Protein AF-A0A1T2X1N7-F1 (afdb_monomer_lite)

Organism: NCBI:txid1324314

Structure (mmCIF, N/CA/C/O backbone):
data_AF-A0A1T2X1N7-F1
#
_entry.id   AF-A0A1T2X1N7-F1
#
loop_
_atom_site.group_PDB
_atom_site.id
_atom_site.type_symbol
_atom_site.label_atom_id
_atom_site.label_alt_id
_atom_site.label_comp_id
_atom_site.label_asym_id
_atom_site.label_entity_id
_atom_site.label_seq_id
_atom_site.pdbx_PDB_ins_code
_atom_site.Cartn_x
_atom_site.Cartn_y
_atom_site.Cartn_z
_atom_site.occupancy
_atom_site.B_iso_or_equiv
_atom_site.auth_seq_id
_atom_site.auth_comp_id
_atom_site.auth_asym_id
_atom_site.auth_atom_id
_atom_site.pdbx_PDB_model_num
ATOM 1 N N . MET A 1 1 ? 27.773 55.727 79.035 1.00 49.59 1 MET A N 1
ATOM 2 C CA . MET A 1 1 ? 26.727 55.731 77.984 1.00 49.59 1 MET A CA 1
ATOM 3 C C . MET A 1 1 ? 27.371 55.560 76.614 1.00 49.59 1 MET A C 1
ATOM 5 O O . MET A 1 1 ? 28.103 56.454 76.219 1.00 49.59 1 MET A O 1
ATOM 9 N N . LYS A 1 2 ? 27.117 54.441 75.919 1.00 43.03 2 LYS A N 1
ATOM 10 C CA . LYS A 1 2 ? 26.887 54.317 74.458 1.00 43.03 2 LYS A CA 1
ATOM 11 C C . LYS A 1 2 ? 26.745 52.824 74.116 1.00 43.03 2 LYS A C 1
ATOM 13 O O . LYS A 1 2 ? 27.509 51.997 74.597 1.00 43.03 2 LYS A O 1
ATOM 18 N N . ARG A 1 3 ? 25.659 52.504 73.412 1.00 44.34 3 ARG A N 1
ATOM 19 C CA . ARG A 1 3 ? 25.085 51.165 73.210 1.00 44.34 3 ARG A CA 1
ATOM 20 C C . ARG A 1 3 ? 25.843 50.378 72.134 1.00 44.34 3 ARG A C 1
ATOM 22 O O . ARG A 1 3 ? 26.238 50.948 71.124 1.00 44.34 3 ARG A O 1
ATOM 29 N N . SER A 1 4 ? 25.980 49.072 72.356 1.00 49.94 4 SER A N 1
ATOM 30 C CA . SER A 1 4 ? 26.416 48.084 71.365 1.00 49.94 4 SER A CA 1
ATOM 31 C C . SER A 1 4 ? 25.270 47.784 70.393 1.00 49.94 4 SER A C 1
ATOM 33 O O . SER A 1 4 ? 24.162 47.476 70.831 1.00 49.94 4 SER A O 1
ATOM 35 N N . LEU A 1 5 ? 25.533 47.882 69.089 1.00 56.16 5 LEU A N 1
ATOM 36 C CA . LEU A 1 5 ? 24.666 47.388 68.019 1.00 56.16 5 LEU A CA 1
ATOM 37 C C . LEU A 1 5 ? 25.422 46.263 67.312 1.00 56.16 5 LEU A C 1
ATOM 39 O O . LEU A 1 5 ? 26.402 46.500 66.603 1.00 56.16 5 LEU A O 1
ATOM 43 N N . LYS A 1 6 ? 24.978 45.030 67.567 1.00 58.94 6 LYS A N 1
ATOM 44 C CA . LYS A 1 6 ? 25.404 43.825 66.855 1.00 58.94 6 LYS A CA 1
ATOM 45 C C . LYS A 1 6 ? 24.969 43.982 65.398 1.00 58.94 6 LYS A C 1
ATOM 47 O O . LYS A 1 6 ? 23.809 44.276 65.126 1.00 58.94 6 LYS A O 1
ATOM 52 N N . LYS A 1 7 ? 25.914 43.862 64.467 1.00 56.34 7 LYS A N 1
ATOM 53 C CA . LYS A 1 7 ? 25.614 43.841 63.034 1.00 56.34 7 LYS A CA 1
ATOM 54 C C . LYS A 1 7 ? 25.064 42.455 62.730 1.00 56.34 7 LYS A C 1
ATOM 56 O O . LYS A 1 7 ? 25.827 41.499 62.628 1.00 56.34 7 LYS A O 1
ATOM 61 N N . GLU A 1 8 ? 23.741 42.363 62.720 1.00 55.22 8 GLU A N 1
ATOM 62 C CA . GLU A 1 8 ? 23.006 41.153 62.384 1.00 55.22 8 GLU A CA 1
ATOM 63 C C . GLU A 1 8 ? 23.435 40.648 61.001 1.00 55.22 8 GLU A C 1
ATOM 65 O O . GLU A 1 8 ? 23.488 41.382 60.012 1.00 55.22 8 GLU A O 1
ATOM 70 N N . LEU A 1 9 ? 23.794 39.371 61.002 1.00 53.81 9 LEU A N 1
ATOM 71 C CA . LEU A 1 9 ? 24.123 38.506 59.880 1.00 53.81 9 LEU A CA 1
ATOM 72 C C . LEU A 1 9 ? 23.028 38.602 58.792 1.00 53.81 9 LEU A C 1
ATOM 74 O O . LEU A 1 9 ? 21.848 38.690 59.142 1.00 53.81 9 LEU A O 1
ATOM 78 N N . PRO A 1 10 ? 23.350 38.570 57.483 1.00 51.38 10 PRO A N 1
ATOM 79 C CA . PRO A 1 10 ? 22.380 38.819 56.419 1.00 51.38 10 PRO A CA 1
ATOM 80 C C . PRO A 1 10 ? 21.498 37.580 56.194 1.00 51.38 10 PRO A C 1
ATOM 82 O O . PRO A 1 10 ? 21.622 36.872 55.199 1.00 51.38 10 PRO A O 1
ATOM 85 N N . ILE A 1 11 ? 20.580 37.308 57.121 1.00 56.31 11 ILE A N 1
ATOM 86 C CA . ILE A 1 11 ? 19.606 36.207 57.033 1.00 56.31 11 ILE A CA 1
ATOM 87 C C . ILE A 1 11 ? 18.600 36.449 55.887 1.00 56.31 11 ILE A C 1
ATOM 89 O O . ILE A 1 11 ? 18.014 35.508 55.357 1.00 56.31 11 ILE A O 1
ATOM 93 N N . LEU A 1 12 ? 18.470 37.692 55.410 1.00 49.50 12 LEU A N 1
ATOM 94 C CA . LEU A 1 12 ? 17.563 38.046 54.316 1.00 49.50 12 LEU A CA 1
ATOM 95 C C . LEU A 1 12 ? 18.034 37.555 52.931 1.00 49.50 12 LEU A C 1
ATOM 97 O O . LEU A 1 12 ? 17.208 37.386 52.038 1.00 49.50 12 LEU A O 1
ATOM 101 N N . PHE A 1 13 ? 19.329 37.270 52.740 1.00 51.66 13 PHE A N 1
ATOM 102 C CA . PHE A 1 13 ? 19.846 36.801 51.444 1.00 51.66 13 PHE A CA 1
ATOM 103 C C . PHE A 1 13 ? 19.661 35.286 51.234 1.00 51.66 13 PHE A C 1
ATOM 105 O O . PHE A 1 13 ? 19.668 34.813 50.101 1.00 51.66 13 PHE A O 1
ATOM 112 N N . LEU A 1 14 ? 19.439 34.523 52.313 1.00 52.47 14 LEU A N 1
ATOM 113 C CA . LEU A 1 14 ? 19.256 33.068 52.250 1.00 52.47 14 LEU A CA 1
ATOM 114 C C . LEU A 1 14 ? 17.794 32.658 51.985 1.00 52.47 14 LEU A C 1
ATOM 116 O O . LEU A 1 14 ? 17.544 31.586 51.444 1.00 52.47 14 LEU A O 1
ATOM 120 N N . ILE A 1 15 ? 16.823 33.522 52.305 1.00 53.62 15 ILE A N 1
ATOM 121 C CA . ILE A 1 15 ? 15.386 33.248 52.106 1.00 53.62 15 ILE A CA 1
ATOM 122 C C . ILE A 1 15 ? 14.970 33.395 50.629 1.00 53.62 15 ILE A C 1
ATOM 124 O O . ILE A 1 15 ? 14.045 32.722 50.179 1.00 53.62 15 ILE A O 1
ATOM 128 N N . CYS A 1 16 ? 15.690 34.196 49.837 1.00 49.53 16 CYS A N 1
ATOM 129 C CA . CYS A 1 16 ? 15.374 34.404 48.419 1.00 49.53 16 CYS A CA 1
ATOM 130 C C . CYS A 1 16 ? 15.737 33.195 47.528 1.00 49.53 16 CYS A C 1
ATOM 132 O O . CYS A 1 16 ? 15.146 32.999 46.471 1.00 49.53 16 CYS A O 1
ATOM 134 N N . LEU A 1 17 ? 16.662 32.332 47.969 1.00 50.62 17 LEU A N 1
ATOM 135 C CA . LEU A 1 17 ? 17.097 31.145 47.215 1.00 50.62 17 LEU A CA 1
ATOM 136 C C . LEU A 1 17 ? 16.129 29.951 47.310 1.00 50.62 17 LEU A C 1
ATOM 138 O O . LEU A 1 17 ? 16.223 29.030 46.503 1.00 50.62 17 LEU A O 1
ATOM 142 N N . ILE A 1 18 ? 15.180 29.963 48.252 1.00 56.25 18 ILE A N 1
ATOM 143 C CA . ILE A 1 18 ? 14.265 28.829 48.487 1.00 56.25 18 ILE A CA 1
ATOM 144 C C . ILE A 1 18 ? 12.974 28.943 47.651 1.00 56.25 18 ILE A C 1
ATOM 146 O O . ILE A 1 18 ? 12.302 27.944 47.413 1.00 56.25 18 ILE A O 1
ATOM 150 N N . LEU A 1 19 ? 12.652 30.124 47.112 1.00 52.75 19 LEU A N 1
ATOM 151 C CA . LEU A 1 19 ? 11.416 30.345 46.345 1.00 52.75 19 LEU A CA 1
ATO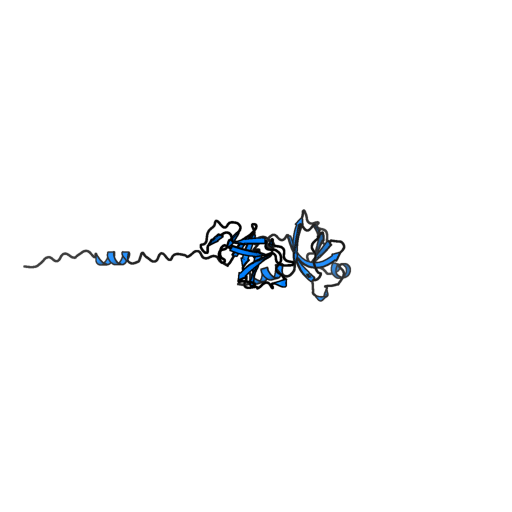M 152 C C . LEU A 1 19 ? 11.519 30.005 44.845 1.00 52.75 19 LEU A C 1
ATOM 154 O O . LEU A 1 19 ? 10.510 30.045 44.148 1.00 52.75 19 LEU A O 1
ATOM 158 N N . CYS A 1 20 ? 12.697 29.621 44.343 1.00 50.25 20 CYS A N 1
ATOM 159 C CA . CYS A 1 20 ? 12.886 29.250 42.931 1.00 50.25 20 CYS A CA 1
ATOM 160 C C . CYS A 1 20 ? 12.762 27.740 42.645 1.00 50.25 20 CYS A C 1
ATOM 162 O O . CYS A 1 20 ? 12.911 27.322 41.499 1.00 50.25 20 CYS A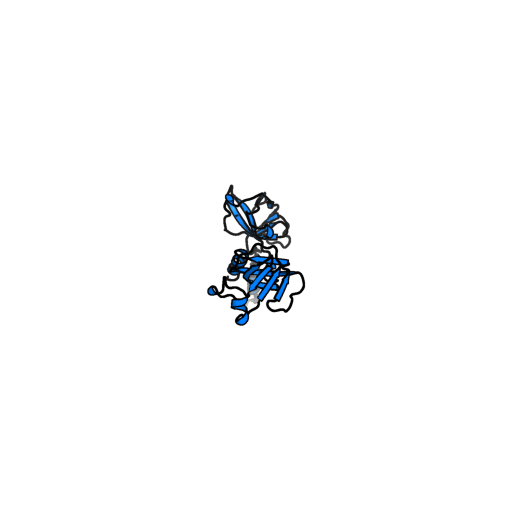 O 1
ATOM 164 N N . SER A 1 21 ? 12.487 26.905 43.652 1.00 58.25 21 SER A N 1
ATOM 165 C CA . SER A 1 21 ? 12.394 25.448 43.477 1.00 58.25 21 SER A CA 1
ATOM 166 C C . SER A 1 21 ? 10.937 24.998 43.434 1.00 58.25 21 SER A C 1
ATOM 168 O O . SER A 1 21 ? 10.381 24.598 44.452 1.00 58.25 21 SER A O 1
ATOM 170 N N . GLY A 1 22 ? 10.290 25.073 42.270 1.00 53.91 22 GLY A N 1
ATOM 171 C CA . GLY A 1 22 ? 8.905 24.606 42.197 1.00 53.91 22 GLY A CA 1
ATOM 172 C C . GLY A 1 22 ? 8.161 24.776 40.884 1.00 53.91 22 GLY A C 1
ATOM 173 O O . GLY A 1 22 ? 6.950 24.950 40.916 1.00 53.91 22 GLY A O 1
ATOM 174 N N . CYS A 1 23 ? 8.828 24.711 39.733 1.00 48.66 23 CYS A N 1
ATOM 175 C CA . CYS A 1 23 ? 8.126 24.431 38.481 1.00 48.66 23 CYS A CA 1
ATOM 176 C C . CYS A 1 23 ? 8.685 23.138 37.892 1.00 48.66 23 CYS A C 1
ATOM 178 O O . CYS A 1 23 ? 9.425 23.136 36.912 1.00 48.66 23 CYS A O 1
ATOM 180 N N . SER A 1 24 ? 8.351 22.013 38.528 1.00 50.78 24 SER A N 1
ATOM 181 C CA . SER A 1 24 ? 8.431 20.712 37.871 1.00 50.78 24 SER A CA 1
ATOM 182 C C . SER A 1 24 ? 7.319 20.678 36.830 1.00 50.78 24 SER A C 1
ATOM 184 O O . SER A 1 24 ? 6.226 20.172 37.086 1.00 50.78 24 SER A O 1
ATOM 186 N N . GLY A 1 25 ? 7.574 21.298 35.676 1.00 44.62 25 GLY A N 1
ATOM 187 C CA . GLY A 1 25 ? 6.748 21.138 34.493 1.00 44.62 25 GLY A CA 1
ATOM 188 C C . GLY A 1 25 ? 6.636 19.647 34.230 1.00 44.62 25 GLY A C 1
ATOM 189 O O . GLY A 1 25 ? 7.616 18.994 33.882 1.00 44.62 25 GLY A O 1
ATOM 190 N N . SER A 1 26 ? 5.454 19.096 34.487 1.00 43.09 26 SER A N 1
ATOM 191 C CA . SER A 1 26 ? 5.136 17.738 34.087 1.00 43.09 26 SER A CA 1
ATOM 192 C C . SER A 1 26 ? 5.216 17.746 32.569 1.00 43.09 26 SER A C 1
ATOM 194 O O . SER A 1 26 ? 4.330 18.290 31.914 1.00 43.09 26 S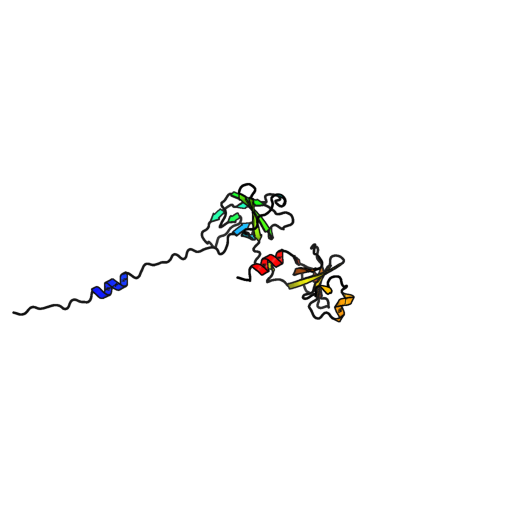ER A O 1
ATOM 196 N N . THR A 1 27 ? 6.296 17.221 31.997 1.00 42.47 27 THR A N 1
ATOM 197 C CA . THR A 1 27 ? 6.310 16.873 30.582 1.00 42.47 27 THR A CA 1
ATOM 198 C C . THR A 1 27 ? 5.268 15.776 30.424 1.00 42.47 27 THR A C 1
ATOM 200 O O . THR A 1 27 ? 5.515 14.601 30.689 1.00 42.47 27 THR A O 1
ATOM 203 N N . MET A 1 28 ? 4.038 16.185 30.107 1.00 49.19 28 MET A N 1
ATOM 204 C CA . MET A 1 28 ? 2.978 15.273 29.720 1.00 49.19 28 MET A CA 1
ATOM 205 C C . MET A 1 28 ? 3.457 14.607 28.440 1.00 49.19 28 MET A C 1
ATOM 207 O O . MET A 1 28 ? 3.465 15.218 27.375 1.00 49.19 28 MET A O 1
ATOM 211 N N . ALA A 1 29 ? 3.941 13.380 28.586 1.00 51.41 29 ALA A N 1
ATOM 212 C CA . ALA A 1 29 ? 4.266 12.515 27.474 1.00 51.41 29 ALA A CA 1
ATOM 213 C C . ALA A 1 29 ? 3.007 12.415 26.592 1.00 51.41 29 ALA A C 1
ATOM 215 O O . ALA A 1 29 ? 1.937 12.028 27.074 1.00 51.41 29 ALA A O 1
ATOM 216 N N . SER A 1 30 ? 3.112 12.897 25.354 1.00 67.44 30 SER A N 1
ATOM 217 C CA . SER A 1 30 ? 2.004 13.032 24.416 1.00 67.44 30 SER A CA 1
ATOM 218 C C . SER A 1 30 ? 2.351 12.247 23.169 1.00 67.44 30 SER A C 1
ATOM 220 O O . SER A 1 30 ? 3.320 12.554 22.477 1.00 67.44 30 SER A O 1
ATOM 222 N N . TRP A 1 31 ? 1.514 11.266 22.848 1.00 74.62 31 TRP A N 1
ATOM 223 C CA . TRP A 1 31 ? 1.604 10.545 21.588 1.00 74.62 31 TRP A CA 1
ATOM 224 C C . TRP A 1 31 ? 1.584 11.508 20.392 1.00 74.62 31 TRP A C 1
ATOM 226 O O . TRP A 1 31 ? 0.794 12.452 20.366 1.00 74.62 31 TRP A O 1
ATOM 236 N N . ALA A 1 32 ? 2.408 11.236 19.376 1.00 78.56 32 ALA A N 1
ATOM 237 C CA . ALA A 1 32 ? 2.515 12.082 18.184 1.00 78.56 32 ALA A CA 1
ATOM 238 C C . ALA A 1 32 ? 1.249 12.073 17.301 1.00 78.56 32 ALA A C 1
ATOM 240 O O . ALA A 1 32 ? 1.012 13.019 16.553 1.00 78.56 32 ALA A O 1
ATOM 241 N N . TYR A 1 33 ? 0.440 11.007 17.361 1.00 84.94 33 TYR A N 1
ATOM 242 C CA . TYR A 1 33 ? -0.807 10.885 16.603 1.00 84.94 33 TYR A CA 1
ATOM 243 C C . TYR A 1 33 ? -1.794 9.875 17.230 1.00 84.94 33 TYR A C 1
ATOM 245 O O . TYR A 1 33 ? -1.386 8.979 17.980 1.00 84.94 33 TYR A O 1
ATOM 253 N N . PRO A 1 34 ? -3.099 9.976 16.905 1.00 91.56 34 PRO A N 1
ATOM 254 C CA . PRO A 1 34 ? -4.094 8.947 17.202 1.00 91.56 34 PRO A CA 1
ATOM 255 C C . PRO A 1 34 ? -3.772 7.632 16.490 1.00 91.56 34 PRO A C 1
ATOM 257 O O . PRO A 1 34 ? -3.573 7.606 15.273 1.00 91.56 34 PRO A O 1
ATOM 260 N N . PHE A 1 35 ? -3.754 6.522 17.223 1.00 92.88 35 PHE A N 1
ATOM 261 C CA . PHE A 1 35 ? -3.459 5.216 16.655 1.00 92.88 35 PHE A CA 1
ATOM 262 C C . PHE A 1 35 ? -4.235 4.071 17.317 1.00 92.88 35 PHE A C 1
ATOM 264 O O . PHE A 1 35 ? -4.792 4.177 18.419 1.00 92.88 35 PHE A O 1
ATOM 271 N N . VAL A 1 36 ? -4.262 2.942 16.613 1.00 94.81 36 VAL A N 1
ATOM 272 C CA . VAL A 1 36 ? -4.719 1.647 17.118 1.00 94.81 36 VAL A CA 1
ATOM 273 C C . VAL A 1 36 ? -3.671 0.588 16.790 1.00 94.81 36 VAL A C 1
ATOM 275 O O . VAL A 1 36 ? -3.132 0.567 15.689 1.00 94.81 36 VAL A O 1
ATOM 278 N N . LYS A 1 37 ? -3.363 -0.299 17.735 1.00 93.06 37 LYS A N 1
ATOM 279 C CA . LYS A 1 37 ? -2.560 -1.496 17.474 1.00 93.06 37 LYS A CA 1
ATOM 280 C C . LYS A 1 37 ? -3.496 -2.671 17.262 1.00 93.06 37 LYS A C 1
ATOM 282 O O . LYS A 1 37 ? -4.255 -3.014 18.169 1.00 93.06 37 LYS A O 1
ATOM 287 N N . TRP A 1 38 ? -3.442 -3.294 16.094 1.00 94.69 38 TRP A N 1
ATOM 288 C CA . TRP A 1 38 ? -4.268 -4.447 15.754 1.00 94.69 38 TRP A CA 1
ATOM 289 C C . TRP A 1 38 ? -3.473 -5.465 14.935 1.00 94.69 38 TRP A C 1
ATOM 291 O O . TRP A 1 38 ? -2.803 -5.098 13.980 1.00 94.69 38 TRP A O 1
ATOM 301 N N . ASP A 1 39 ? -3.546 -6.738 15.314 1.00 89.94 39 ASP A N 1
ATOM 302 C CA . ASP A 1 39 ? -2.876 -7.849 14.618 1.00 89.94 39 ASP A CA 1
ATOM 303 C C . ASP A 1 39 ? -1.385 -7.569 14.329 1.00 89.94 39 ASP A C 1
ATOM 305 O O . ASP A 1 39 ? -0.909 -7.654 13.202 1.00 89.94 39 ASP A O 1
ATOM 309 N N . ASP A 1 40 ? -0.670 -7.121 15.369 1.00 84.12 40 ASP A N 1
ATOM 310 C CA . ASP A 1 40 ? 0.750 -6.726 15.348 1.00 84.12 40 ASP A CA 1
ATOM 311 C C . ASP A 1 40 ? 1.131 -5.588 14.387 1.00 84.12 40 ASP A C 1
ATOM 313 O O . ASP A 1 40 ? 2.311 -5.282 14.206 1.00 84.12 40 ASP A O 1
ATOM 317 N N . VAL A 1 41 ? 0.140 -4.876 13.856 1.00 87.25 41 VAL A N 1
ATOM 318 C CA . VAL A 1 41 ? 0.317 -3.659 13.066 1.00 87.25 41 VAL A CA 1
ATOM 319 C C . VAL A 1 41 ? -0.135 -2.454 13.889 1.00 87.25 41 VAL A C 1
ATOM 321 O O . VAL A 1 41 ? -1.188 -2.465 14.530 1.00 87.25 41 VAL A O 1
ATOM 324 N N . ASN A 1 42 ? 0.678 -1.400 13.889 1.00 88.94 42 ASN A N 1
ATOM 325 C CA . ASN A 1 42 ? 0.255 -0.084 14.357 1.00 88.94 42 ASN A CA 1
ATOM 326 C C . ASN A 1 42 ? -0.470 0.609 13.200 1.00 88.94 42 ASN A C 1
ATOM 328 O O . ASN A 1 42 ? 0.008 0.567 12.071 1.00 88.94 42 ASN A O 1
ATOM 332 N N . TYR A 1 43 ? -1.617 1.222 13.463 1.00 92.06 43 TYR A N 1
ATOM 333 C CA . TYR A 1 43 ? -2.366 1.983 12.473 1.00 92.06 43 TYR A CA 1
ATOM 334 C C . TYR A 1 43 ? -2.545 3.407 12.955 1.00 92.06 43 TYR A C 1
ATOM 336 O O . TYR A 1 43 ? -3.119 3.624 14.022 1.00 92.06 43 TYR A O 1
ATOM 344 N N . LYS A 1 44 ? -2.131 4.369 12.140 1.00 92.56 44 LYS A N 1
ATOM 345 C CA . LYS A 1 44 ? -2.424 5.782 12.342 1.00 92.56 44 LYS A CA 1
ATOM 346 C C . LYS A 1 44 ? -3.853 6.039 11.896 1.00 92.56 44 LYS A C 1
ATOM 348 O O . LYS A 1 44 ? -4.222 5.714 10.767 1.00 92.56 44 LYS A O 1
ATOM 353 N N . ILE A 1 45 ? -4.661 6.595 12.786 1.00 93.88 45 ILE A N 1
ATOM 354 C CA . ILE A 1 45 ? -6.056 6.918 12.495 1.00 93.88 45 ILE A CA 1
ATOM 355 C C . ILE A 1 45 ? -6.080 8.256 11.759 1.00 93.88 45 ILE A C 1
ATOM 357 O O . ILE A 1 45 ? -5.415 9.207 12.174 1.00 93.88 45 ILE A O 1
ATOM 361 N N . THR A 1 46 ? -6.813 8.320 10.652 1.00 91.31 46 THR A N 1
ATOM 362 C CA . THR A 1 46 ? -6.945 9.526 9.832 1.00 91.31 46 THR A CA 1
ATOM 363 C C . THR A 1 46 ? -8.334 10.140 10.007 1.00 91.31 46 THR A C 1
ATOM 365 O O . THR A 1 46 ? -9.229 9.546 10.608 1.00 91.31 46 THR A O 1
ATOM 368 N N . SER A 1 47 ? -8.527 11.343 9.470 1.00 89.94 47 SER A N 1
ATOM 369 C CA . SER A 1 47 ? -9.847 11.969 9.335 1.00 89.94 47 SER A CA 1
ATOM 370 C C . SER A 1 47 ? -10.611 11.507 8.084 1.00 89.94 47 SER A C 1
ATOM 372 O O . SER A 1 47 ? -11.691 12.023 7.813 1.00 89.94 47 SER A O 1
ATOM 374 N N . GLU A 1 48 ? -10.063 10.568 7.301 1.00 90.56 48 GLU A N 1
ATOM 375 C CA . GLU A 1 48 ? -10.708 10.043 6.092 1.00 90.56 48 GLU A CA 1
ATOM 376 C C . GLU A 1 48 ? -11.872 9.128 6.487 1.00 90.56 48 GLU A C 1
ATOM 378 O O . GLU A 1 48 ? -11.672 8.111 7.158 1.00 90.56 48 GLU A O 1
ATOM 383 N N . GLU A 1 49 ? -13.082 9.476 6.053 1.00 94.50 49 GLU A N 1
ATOM 384 C CA . GLU A 1 49 ? -14.250 8.618 6.224 1.00 94.50 49 GLU A CA 1
ATOM 385 C C . GLU A 1 49 ? -14.267 7.486 5.193 1.00 94.50 49 GLU A C 1
ATOM 387 O O . GLU A 1 49 ? -13.948 7.681 4.019 1.00 94.50 49 GLU A O 1
ATOM 392 N N . VAL A 1 50 ? -14.678 6.295 5.628 1.00 93.56 50 VAL A N 1
ATOM 393 C CA . VAL A 1 50 ? -14.890 5.141 4.749 1.00 93.56 50 VAL A CA 1
ATOM 394 C C . VAL A 1 50 ? -16.392 4.986 4.498 1.00 93.56 50 VAL A C 1
ATOM 396 O O . VAL A 1 50 ? -17.148 4.803 5.458 1.00 93.56 50 VAL A O 1
ATOM 399 N N . PRO A 1 51 ? -16.855 5.025 3.235 1.00 92.06 51 PRO A N 1
ATOM 400 C CA . PRO A 1 51 ? -18.260 4.816 2.917 1.00 92.06 51 PRO A CA 1
ATOM 401 C C . PRO A 1 51 ? -18.753 3.462 3.422 1.00 92.06 51 PRO A C 1
ATOM 403 O O . PRO A 1 51 ? -18.073 2.447 3.281 1.00 92.06 51 PRO A O 1
ATOM 406 N N . ARG A 1 52 ? -19.989 3.409 3.931 1.00 95.69 52 ARG A N 1
ATOM 407 C CA . ARG A 1 52 ? -20.606 2.154 4.397 1.00 95.69 52 ARG A CA 1
ATOM 408 C C . ARG A 1 52 ? -20.621 1.057 3.324 1.00 95.69 52 ARG A C 1
ATOM 410 O O . ARG A 1 52 ? -20.570 -0.119 3.665 1.00 95.69 52 ARG A O 1
ATOM 417 N N . THR A 1 53 ? -20.680 1.429 2.045 1.00 93.69 53 THR A N 1
ATOM 418 C CA . THR A 1 53 ? -20.626 0.505 0.897 1.00 93.69 53 THR A CA 1
ATOM 419 C C . THR A 1 53 ? -19.291 -0.226 0.752 1.00 93.69 53 THR A C 1
ATOM 421 O O . THR A 1 53 ? -19.246 -1.269 0.099 1.00 93.69 53 THR A O 1
ATOM 424 N N . ASP A 1 54 ? -18.231 0.304 1.363 1.00 91.94 54 ASP A N 1
ATOM 425 C CA . ASP A 1 54 ? -16.870 -0.233 1.305 1.00 91.94 54 ASP A CA 1
ATOM 426 C C . ASP A 1 54 ? -16.465 -0.936 2.611 1.00 91.94 54 ASP A C 1
ATOM 428 O O . ASP A 1 54 ? -15.349 -1.443 2.719 1.00 91.94 54 ASP A O 1
ATOM 432 N N . ILE A 1 55 ? -17.364 -1.002 3.598 1.00 97.75 55 ILE A N 1
ATOM 433 C CA . ILE A 1 55 ? -17.158 -1.746 4.842 1.00 97.75 55 ILE A CA 1
ATOM 434 C C . ILE A 1 55 ? -17.482 -3.223 4.615 1.00 97.75 55 ILE A C 1
ATOM 436 O O . ILE A 1 55 ? -18.583 -3.574 4.189 1.00 97.75 55 ILE A O 1
ATOM 440 N N . GLU A 1 56 ? -16.527 -4.094 4.937 1.00 96.44 56 GLU A N 1
ATOM 441 C CA . GLU A 1 56 ? -16.699 -5.545 4.872 1.00 96.44 56 GLU A CA 1
ATOM 442 C C . GLU A 1 56 ? -16.909 -6.144 6.279 1.00 96.44 56 GLU A C 1
ATOM 444 O O . GLU A 1 56 ? -17.534 -5.544 7.157 1.00 96.44 56 GLU A O 1
ATOM 449 N N . GLN A 1 57 ? -16.427 -7.366 6.519 1.00 97.38 57 GLN A N 1
ATOM 450 C CA . GLN A 1 57 ? -16.601 -8.048 7.792 1.00 97.38 57 GLN A CA 1
ATOM 451 C C . GLN A 1 57 ? -15.894 -7.327 8.942 1.00 97.38 57 GLN A C 1
ATOM 453 O O . GLN A 1 57 ? -14.795 -6.778 8.815 1.00 97.38 57 GLN A O 1
ATOM 458 N N . ARG A 1 58 ? -16.509 -7.418 10.121 1.00 97.88 58 ARG A N 1
ATOM 459 C C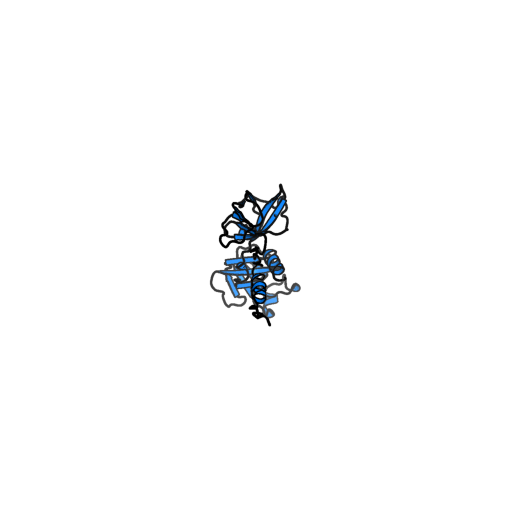A . ARG A 1 58 ? -15.865 -7.046 11.375 1.00 97.88 58 ARG A CA 1
ATOM 460 C C . ARG A 1 58 ? -14.677 -7.970 11.629 1.00 97.88 58 ARG A C 1
ATOM 462 O O . ARG A 1 58 ? -14.837 -9.186 11.691 1.00 97.88 58 ARG A O 1
ATOM 469 N N . ILE A 1 59 ? -13.513 -7.377 11.859 1.00 97.56 59 ILE A N 1
ATOM 470 C CA . ILE A 1 59 ? -12.266 -8.097 12.143 1.00 97.56 59 ILE A CA 1
ATOM 471 C C . ILE A 1 59 ? -11.929 -8.091 13.632 1.00 97.56 59 ILE A C 1
ATOM 473 O O . ILE A 1 59 ? -11.226 -8.977 14.106 1.00 97.56 59 ILE A O 1
ATOM 477 N N . GLY A 1 60 ? -12.441 -7.120 14.398 1.00 97.25 60 GLY A N 1
ATOM 478 C CA . GLY A 1 60 ? -12.004 -6.958 15.778 1.00 97.25 60 GLY A CA 1
ATOM 479 C C . GLY A 1 60 ? -12.746 -5.920 16.605 1.00 97.25 60 GLY A C 1
ATOM 480 O O . GLY A 1 60 ? -13.859 -5.479 16.290 1.00 97.25 60 GLY A O 1
ATOM 481 N N . LYS A 1 61 ? -12.115 -5.572 17.728 1.00 97.62 61 LYS A N 1
ATOM 482 C CA . LYS A 1 61 ? -12.480 -4.443 18.586 1.00 97.62 61 LYS A CA 1
ATOM 483 C C . LYS A 1 61 ? -11.294 -3.984 19.425 1.00 97.62 61 LYS A C 1
ATOM 485 O O . LYS A 1 61 ? -10.434 -4.795 19.775 1.00 97.62 61 LYS A O 1
ATOM 490 N N . ILE A 1 62 ? -11.325 -2.724 19.840 1.00 97.31 62 ILE A N 1
ATOM 491 C CA . ILE A 1 62 ? -10.406 -2.189 20.844 1.00 97.31 62 ILE A CA 1
ATOM 492 C C . ILE A 1 62 ? -10.641 -2.915 22.176 1.00 97.31 62 ILE A C 1
ATOM 494 O O . ILE A 1 62 ? -11.766 -3.004 22.679 1.00 97.31 62 ILE A O 1
ATOM 498 N N . LYS A 1 63 ? -9.563 -3.463 22.737 1.00 96.12 63 LYS A N 1
ATOM 499 C CA . LYS A 1 63 ? -9.520 -4.191 24.012 1.00 96.12 63 LYS A CA 1
ATOM 500 C C . LYS A 1 63 ? -9.080 -3.293 25.165 1.00 96.12 63 LYS A C 1
ATOM 502 O O . LYS A 1 63 ? -9.548 -3.491 26.287 1.00 96.12 63 LYS A O 1
ATOM 507 N N . ARG A 1 64 ? -8.204 -2.321 24.890 1.00 93.56 64 ARG A N 1
ATOM 508 C CA . ARG A 1 64 ? -7.621 -1.411 25.880 1.00 93.56 64 ARG A CA 1
ATOM 509 C C . ARG A 1 64 ? -7.492 -0.005 25.300 1.00 93.56 64 ARG A C 1
ATOM 511 O O . ARG A 1 64 ? -7.045 0.149 24.172 1.00 93.56 64 ARG A O 1
ATOM 518 N N . PHE A 1 65 ? -7.846 0.990 26.102 1.00 93.12 65 PHE A N 1
ATOM 519 C CA . PHE A 1 65 ? -7.653 2.403 25.799 1.00 93.12 65 PHE A CA 1
ATOM 520 C C . PHE A 1 65 ? -6.699 3.019 26.831 1.00 93.12 65 PHE A C 1
ATOM 522 O O . PHE A 1 65 ? -6.798 2.679 28.012 1.00 93.12 65 PHE A O 1
ATOM 529 N N . SER A 1 66 ? -5.770 3.869 26.394 1.00 89.19 66 SER A N 1
ATOM 530 C CA . SER A 1 66 ? -4.982 4.746 27.270 1.00 89.19 66 SER A CA 1
ATOM 531 C C . SER A 1 66 ? -4.376 5.887 26.463 1.00 89.19 66 SER A C 1
ATOM 533 O O . SER A 1 66 ? -3.590 5.646 25.554 1.00 89.19 66 SER A O 1
ATOM 535 N N . ASP A 1 67 ? -4.670 7.118 26.843 1.00 84.50 67 ASP A N 1
ATOM 536 C CA . ASP A 1 67 ? -4.043 8.332 26.310 1.00 84.50 67 ASP A CA 1
ATOM 537 C C . ASP A 1 67 ? -2.637 8.580 26.886 1.00 84.50 67 ASP A C 1
ATOM 539 O O . ASP A 1 67 ? -1.815 9.241 26.261 1.00 84.50 67 ASP A O 1
ATOM 543 N N . ARG A 1 68 ? -2.324 7.994 28.048 1.00 83.75 68 ARG A N 1
ATOM 544 C CA . ARG A 1 68 ? -0.977 8.029 28.639 1.00 83.75 68 ARG A CA 1
ATOM 545 C C . ARG A 1 68 ? 0.047 7.299 27.777 1.00 83.75 68 ARG A C 1
ATOM 547 O O . ARG A 1 68 ? -0.147 6.127 27.436 1.00 83.75 68 ARG A O 1
ATOM 554 N N . GLU A 1 69 ? 1.154 7.974 27.492 1.00 76.81 69 GLU A N 1
ATOM 555 C CA . GLU A 1 69 ? 2.280 7.379 26.781 1.00 76.81 69 GLU A CA 1
ATOM 556 C C . GLU A 1 69 ? 2.892 6.218 27.576 1.00 76.81 69 GLU A C 1
ATOM 558 O O . GLU A 1 69 ? 3.086 6.292 28.791 1.00 76.81 69 GLU A O 1
ATOM 563 N N . SER A 1 70 ? 3.135 5.094 26.901 1.00 74.25 70 SER A N 1
ATOM 564 C CA . SER A 1 70 ? 3.667 3.881 27.520 1.00 74.25 70 SER A CA 1
ATOM 565 C C . SER A 1 70 ? 4.370 3.017 26.484 1.00 74.25 70 SER A C 1
ATOM 567 O O . SER A 1 70 ? 3.833 2.766 25.410 1.00 74.25 70 SER A O 1
ATOM 569 N N . SER A 1 71 ? 5.524 2.458 26.841 1.00 59.22 71 SER A N 1
ATOM 570 C CA . SER A 1 71 ? 6.247 1.494 26.003 1.00 59.22 71 SER A CA 1
ATOM 571 C C . SER A 1 71 ? 5.514 0.153 25.827 1.00 59.22 71 SER A C 1
ATOM 573 O O . SER A 1 71 ? 5.877 -0.646 24.967 1.00 59.22 71 SER A O 1
ATOM 575 N N . SER A 1 72 ? 4.468 -0.118 26.618 1.00 69.44 72 SER A N 1
ATOM 576 C CA . SER A 1 72 ? 3.761 -1.407 26.652 1.00 69.44 72 SER A CA 1
ATOM 577 C C . SER A 1 72 ? 2.410 -1.360 25.926 1.00 69.44 72 SER A C 1
ATOM 579 O O . SER A 1 72 ? 1.336 -1.439 26.539 1.00 69.44 72 SER A O 1
ATOM 581 N N . VAL A 1 73 ? 2.473 -1.255 24.596 1.00 81.50 73 VAL A N 1
ATOM 582 C CA . VAL A 1 73 ? 1.319 -1.262 23.680 1.00 81.50 73 VAL A CA 1
ATOM 583 C C . VAL A 1 73 ? 1.069 -2.680 23.149 1.00 81.50 73 VAL A C 1
ATOM 585 O O . VAL A 1 73 ? 1.876 -3.245 22.406 1.00 81.50 73 VAL A O 1
ATOM 588 N N . SER A 1 74 ? -0.084 -3.248 23.504 1.00 86.69 74 SER A N 1
ATOM 589 C CA . SER A 1 74 ? -0.497 -4.613 23.133 1.00 86.69 74 SER A CA 1
ATOM 590 C C . SER A 1 74 ? -1.543 -4.624 22.015 1.00 86.69 74 SER A C 1
ATOM 592 O O . SER A 1 74 ? -2.142 -3.599 21.695 1.00 86.69 74 SER A O 1
ATOM 594 N N . ASN A 1 75 ? -1.767 -5.791 21.409 1.00 90.75 75 ASN A N 1
ATOM 595 C CA . ASN A 1 75 ? -2.785 -5.968 20.377 1.00 90.75 75 ASN A CA 1
ATOM 596 C C . ASN A 1 75 ? -4.197 -5.611 20.899 1.00 90.75 75 ASN A C 1
ATOM 598 O O . ASN A 1 75 ? -4.642 -6.110 21.937 1.00 90.75 75 ASN A O 1
ATOM 602 N N . GLY A 1 76 ? -4.920 -4.775 20.156 1.00 92.25 76 GLY A N 1
ATOM 603 C CA . GLY A 1 76 ? -6.205 -4.192 20.536 1.00 92.25 76 GLY A CA 1
ATOM 604 C C . GLY A 1 76 ? -6.089 -2.928 21.394 1.00 92.25 76 GLY A C 1
ATOM 605 O O . GLY A 1 76 ? -7.059 -2.584 22.069 1.00 92.25 76 GLY A O 1
ATOM 606 N N . PHE A 1 77 ? -4.935 -2.264 21.421 1.00 94.56 77 PHE A N 1
ATOM 607 C CA . PHE A 1 77 ? -4.749 -0.984 22.107 1.00 94.56 77 PHE A CA 1
ATOM 608 C C . PHE A 1 77 ? -5.167 0.201 21.226 1.00 94.56 77 PHE A C 1
ATOM 610 O O . PHE A 1 77 ? -4.920 0.171 20.026 1.00 94.56 77 PHE A O 1
ATOM 617 N N . SER A 1 78 ? -5.703 1.269 21.818 1.00 94.44 78 SER A N 1
ATOM 618 C CA . SER A 1 78 ? -5.762 2.599 21.198 1.00 94.44 78 SER A CA 1
ATOM 619 C C . SER A 1 78 ? -5.470 3.701 22.211 1.00 94.44 78 SER A C 1
ATOM 621 O O . SER A 1 78 ? -5.787 3.564 23.393 1.00 94.44 78 SER A O 1
ATOM 623 N N . ASN A 1 79 ? -4.895 4.802 21.738 1.00 93.06 79 ASN A N 1
ATOM 624 C CA . ASN A 1 79 ? -4.698 6.013 22.531 1.00 93.06 79 ASN A CA 1
ATOM 625 C C . ASN A 1 79 ? -5.782 7.082 22.324 1.00 93.06 79 ASN A C 1
ATOM 627 O O . ASN A 1 79 ? -5.743 8.104 22.997 1.00 93.06 79 ASN A O 1
ATOM 631 N N . ALA A 1 80 ? -6.739 6.856 21.419 1.00 93.94 80 ALA A N 1
ATOM 632 C CA . ALA A 1 80 ? -7.745 7.852 21.042 1.00 93.94 80 ALA A CA 1
ATOM 633 C C . ALA A 1 80 ? -9.188 7.338 21.131 1.00 93.94 80 ALA A C 1
ATOM 635 O O . ALA A 1 80 ? -10.094 8.123 21.398 1.00 93.94 80 ALA A O 1
ATOM 636 N N . TYR A 1 81 ? -9.412 6.032 20.948 1.00 95.50 81 TYR A N 1
ATOM 637 C CA . TYR A 1 81 ? -10.759 5.458 20.917 1.00 95.50 81 TYR A CA 1
ATOM 638 C C . TYR A 1 81 ? -10.991 4.438 22.035 1.00 95.50 81 TYR A C 1
ATOM 640 O O . TYR A 1 81 ? -10.097 3.650 22.363 1.00 95.50 81 TYR A O 1
ATOM 648 N N . PRO A 1 82 ? -12.197 4.427 22.628 1.00 95.31 82 PRO A N 1
ATOM 649 C CA . PRO A 1 82 ? -12.486 3.640 23.813 1.00 95.31 82 PRO A CA 1
ATOM 650 C C . PRO A 1 82 ? -12.515 2.134 23.539 1.00 95.31 82 PRO A C 1
ATOM 652 O O . PRO A 1 82 ? -12.718 1.642 22.426 1.00 95.31 82 PRO A O 1
ATOM 655 N N . LYS A 1 83 ? -12.378 1.363 24.621 1.00 96.25 83 LYS A N 1
ATOM 656 C CA . LYS A 1 83 ? -12.616 -0.082 24.601 1.00 96.25 83 LYS A CA 1
ATOM 657 C C . LYS A 1 83 ? -14.008 -0.371 24.029 1.00 96.25 83 LYS A C 1
ATOM 659 O O . LYS A 1 83 ? -15.000 0.168 24.502 1.00 96.25 83 LYS A O 1
ATOM 664 N N . GLY A 1 84 ? -14.078 -1.289 23.068 1.00 97.06 84 GLY A N 1
ATOM 665 C CA . GLY A 1 84 ? -15.327 -1.695 22.423 1.00 97.06 84 GLY A CA 1
ATOM 666 C C . GLY A 1 84 ? -15.523 -1.160 21.005 1.00 97.06 84 GLY A C 1
ATOM 667 O O . GLY A 1 84 ? -16.252 -1.815 20.258 1.00 97.06 84 GLY A O 1
ATOM 668 N N . THR A 1 85 ? -14.833 -0.084 20.602 1.00 98.00 85 THR A N 1
ATOM 669 C CA . THR A 1 85 ? -14.835 0.407 19.210 1.00 98.00 85 THR A CA 1
ATOM 670 C C . THR A 1 85 ? -14.525 -0.738 18.256 1.00 98.00 85 THR A C 1
ATOM 672 O O . THR A 1 85 ? -13.553 -1.480 18.450 1.00 98.00 85 THR A O 1
ATOM 675 N N . LYS A 1 86 ? -15.395 -0.929 17.265 1.00 98.44 86 LYS A N 1
ATOM 676 C CA . LYS A 1 86 ? -15.351 -2.072 16.352 1.00 98.44 86 LYS A CA 1
ATOM 677 C C . LYS A 1 86 ? -14.405 -1.771 15.190 1.00 98.44 86 LYS A C 1
ATOM 679 O O . LYS A 1 86 ? -14.343 -0.642 14.713 1.00 98.44 86 LYS A O 1
ATOM 684 N N . LEU A 1 87 ? -13.673 -2.800 14.768 1.00 98.38 87 LEU A N 1
ATOM 685 C CA . LEU A 1 87 ? -12.714 -2.735 13.666 1.00 98.38 87 LEU A CA 1
ATOM 686 C C . LEU A 1 87 ? -13.231 -3.576 12.499 1.00 98.38 87 LEU A C 1
ATOM 688 O O . LEU A 1 87 ? -13.701 -4.697 12.731 1.00 98.38 87 LEU A O 1
ATOM 692 N N . TYR A 1 88 ? -13.100 -3.074 11.275 1.00 98.56 88 TYR A N 1
ATOM 693 C CA . TYR A 1 88 ? -13.609 -3.702 10.054 1.00 98.56 88 TYR A CA 1
ATOM 694 C C . TYR A 1 88 ? -12.550 -3.762 8.954 1.00 98.56 88 TYR A C 1
ATOM 696 O O . TYR A 1 88 ? -11.663 -2.908 8.881 1.00 98.56 88 TYR A O 1
ATOM 704 N N . ALA A 1 89 ? -12.668 -4.769 8.089 1.00 96.44 89 ALA A N 1
ATOM 705 C CA . ALA A 1 89 ? -11.973 -4.790 6.809 1.00 96.44 89 ALA A CA 1
ATOM 706 C C . ALA A 1 89 ? -12.604 -3.771 5.845 1.00 96.44 89 ALA A C 1
ATOM 708 O O . ALA A 1 89 ? -13.796 -3.468 5.943 1.00 96.44 89 ALA A O 1
ATOM 709 N N . ILE A 1 90 ? -11.792 -3.245 4.926 1.00 93.50 90 ILE A N 1
ATOM 710 C CA . ILE A 1 90 ? -12.228 -2.308 3.888 1.00 93.50 90 ILE A CA 1
ATOM 711 C C . ILE A 1 90 ? -12.103 -3.000 2.533 1.00 93.50 90 ILE A C 1
ATOM 713 O O . ILE A 1 90 ? -11.065 -3.589 2.218 1.00 93.50 90 ILE A O 1
ATOM 717 N N . LYS A 1 91 ? -13.144 -2.887 1.713 1.00 83.94 91 LYS A N 1
ATOM 718 C CA . LYS A 1 91 ? -13.226 -3.501 0.391 1.00 83.94 91 LYS A CA 1
ATOM 719 C C . LYS A 1 91 ? -12.025 -3.133 -0.473 1.00 83.94 91 LYS A C 1
ATOM 721 O O . LYS A 1 91 ? -11.736 -1.965 -0.716 1.00 83.94 91 LYS A O 1
ATOM 726 N N . GLY A 1 92 ? -11.326 -4.155 -0.963 1.00 74.19 92 GLY A N 1
ATOM 727 C CA . GLY A 1 92 ? -10.161 -3.983 -1.835 1.00 74.19 92 GLY A CA 1
ATOM 728 C C . GLY A 1 92 ? -8.890 -3.474 -1.141 1.00 74.19 92 GLY A C 1
ATOM 729 O O . GLY A 1 92 ? -7.897 -3.244 -1.830 1.00 74.19 92 GLY A O 1
ATOM 730 N N . ILE A 1 93 ? -8.880 -3.335 0.191 1.00 79.56 93 ILE A N 1
ATOM 731 C CA . ILE A 1 93 ? -7.701 -2.950 0.979 1.00 79.56 93 ILE A CA 1
ATOM 732 C C . ILE A 1 93 ? -7.266 -4.138 1.841 1.00 79.56 93 ILE A C 1
ATOM 734 O O . ILE A 1 93 ? -8.069 -4.764 2.530 1.00 79.56 93 ILE A O 1
ATOM 738 N N . SER A 1 94 ? -5.973 -4.470 1.813 1.00 83.88 94 SER A N 1
ATOM 739 C CA . SER A 1 94 ? -5.444 -5.505 2.703 1.00 83.88 94 SER A CA 1
ATOM 740 C C . SER A 1 94 ? -5.441 -5.002 4.150 1.00 83.88 94 SER A C 1
ATOM 742 O O . SER A 1 94 ? -5.104 -3.846 4.394 1.00 83.88 94 SER A O 1
ATOM 744 N N . GLN A 1 95 ? -5.761 -5.862 5.123 1.00 88.38 95 GLN A N 1
ATOM 745 C CA . GLN A 1 95 ? -5.845 -5.433 6.528 1.00 88.38 95 GLN A CA 1
ATOM 746 C C . GLN A 1 95 ? -4.543 -4.801 7.026 1.00 88.38 95 GLN A C 1
ATOM 748 O O . GLN A 1 95 ? -4.607 -3.840 7.766 1.00 88.38 95 GLN A O 1
ATOM 753 N N . LYS A 1 96 ? -3.375 -5.261 6.551 1.00 86.81 96 LYS A N 1
ATOM 754 C CA . LYS A 1 96 ? -2.067 -4.678 6.903 1.00 86.81 96 LYS A CA 1
ATOM 755 C C . LYS A 1 96 ? -1.883 -3.233 6.435 1.00 86.81 96 LYS A C 1
ATOM 757 O O . LYS A 1 96 ? -1.034 -2.531 6.975 1.00 86.81 96 LYS A O 1
ATOM 762 N N . ASP A 1 97 ? -2.632 -2.821 5.418 1.00 81.81 97 ASP A N 1
ATOM 763 C CA . ASP A 1 97 ? -2.513 -1.506 4.792 1.00 81.81 97 ASP A CA 1
ATOM 764 C C . ASP A 1 97 ? -3.551 -0.534 5.337 1.00 81.81 97 ASP A C 1
ATOM 766 O O . ASP A 1 97 ? -3.265 0.652 5.502 1.00 81.81 97 ASP A O 1
ATOM 770 N N . GLY A 1 98 ? -4.744 -1.030 5.653 1.00 90.00 98 GLY A N 1
ATOM 771 C CA . GLY A 1 98 ? -5.750 -0.220 6.303 1.00 90.00 98 GLY A CA 1
ATOM 772 C C . GLY A 1 98 ? -6.933 -1.011 6.830 1.00 90.00 98 GLY A C 1
ATOM 773 O O . GLY A 1 98 ? -7.298 -2.068 6.312 1.00 90.00 98 GLY A O 1
ATOM 774 N N . ILE A 1 99 ? -7.539 -0.447 7.867 1.00 97.19 99 ILE A N 1
ATOM 775 C CA . ILE A 1 99 ? -8.743 -0.946 8.530 1.00 97.19 99 ILE A CA 1
ATOM 776 C C . ILE A 1 99 ? -9.692 0.224 8.791 1.00 97.19 99 ILE A C 1
ATOM 778 O O . ILE A 1 99 ? -9.272 1.382 8.786 1.00 97.19 99 ILE A O 1
ATOM 782 N N . ALA A 1 100 ? -10.964 -0.068 9.041 1.00 98.31 100 ALA A N 1
ATOM 783 C CA . ALA A 1 100 ? -11.951 0.934 9.429 1.00 98.31 100 ALA A CA 1
ATOM 784 C C . ALA A 1 100 ? -12.316 0.815 10.915 1.00 98.31 100 ALA A C 1
ATOM 786 O O . ALA A 1 100 ? -12.475 -0.291 11.437 1.00 98.31 100 ALA A O 1
ATOM 787 N N . LEU A 1 101 ? -12.478 1.958 11.583 1.00 98.31 101 LEU A N 1
ATOM 788 C CA . LEU A 1 101 ? -12.993 2.084 12.943 1.00 98.31 101 LEU A CA 1
ATOM 789 C C . LEU A 1 101 ? -14.407 2.649 12.886 1.00 98.31 101 LEU A C 1
ATOM 791 O O . LEU A 1 101 ? -14.606 3.726 12.338 1.00 98.31 101 LEU A O 1
ATOM 795 N N . GLU A 1 102 ? -15.371 1.970 13.497 1.00 98.06 102 GLU A N 1
ATOM 796 C CA . GLU A 1 102 ? -16.721 2.515 13.694 1.00 98.06 102 GLU A CA 1
ATOM 797 C C . GLU A 1 102 ? -16.707 3.451 14.904 1.00 98.06 102 GLU A C 1
ATOM 799 O O . GLU A 1 102 ? -16.700 3.001 16.054 1.00 98.06 102 GLU A O 1
ATOM 804 N N . VAL A 1 103 ? -16.615 4.751 14.633 1.00 96.06 103 VAL A N 1
ATOM 805 C CA . VAL A 1 103 ? -16.452 5.784 15.666 1.00 96.06 103 VAL A CA 1
ATOM 806 C C . VAL A 1 103 ? -17.790 6.263 16.220 1.00 96.06 103 VAL A C 1
ATOM 808 O O . VAL A 1 103 ? -17.861 6.641 17.384 1.00 96.06 103 VAL A O 1
ATOM 811 N N . GLU A 1 104 ? -18.838 6.191 15.404 1.00 94.06 104 GLU A N 1
ATOM 812 C CA . GLU A 1 104 ? -20.244 6.407 15.749 1.00 94.06 104 GLU A CA 1
ATOM 813 C C . GLU A 1 104 ? -21.100 5.457 14.902 1.00 94.06 104 GLU A C 1
ATOM 815 O O . GLU A 1 104 ? -20.587 4.820 13.977 1.00 94.06 104 GLU A O 1
ATOM 820 N N . ASP A 1 105 ? -22.394 5.343 15.209 1.00 93.12 105 ASP A N 1
ATOM 821 C CA . ASP A 1 105 ? -23.289 4.447 14.473 1.00 93.12 105 ASP A CA 1
ATOM 822 C C . ASP A 1 105 ? -23.287 4.778 12.974 1.00 93.12 105 ASP A C 1
ATOM 824 O O . ASP A 1 105 ? -23.658 5.871 12.547 1.00 93.12 105 ASP A O 1
ATOM 828 N N . GLY A 1 106 ? -22.792 3.836 12.171 1.00 91.31 106 GLY A N 1
ATOM 829 C CA . GLY A 1 106 ? -22.664 3.996 10.726 1.00 91.31 106 GLY A CA 1
ATOM 830 C C . GLY A 1 106 ? -21.572 4.960 10.243 1.00 91.31 106 GLY A C 1
ATOM 831 O O . GLY A 1 106 ? -21.431 5.088 9.025 1.00 91.31 106 GLY A O 1
ATOM 832 N N . ARG A 1 107 ? -20.783 5.588 11.131 1.00 97.31 107 ARG A N 1
ATOM 833 C CA . ARG A 1 107 ? -19.653 6.459 10.759 1.00 97.31 107 ARG A CA 1
ATOM 834 C C . ARG A 1 107 ? -18.324 5.744 10.965 1.00 97.31 107 ARG A C 1
ATOM 836 O O . ARG A 1 107 ? -17.988 5.335 12.080 1.00 97.31 107 ARG A O 1
ATOM 843 N N . TYR A 1 108 ? -17.546 5.642 9.891 1.00 98.31 108 TYR A N 1
ATOM 844 C CA . TYR A 1 108 ? -16.302 4.882 9.868 1.00 98.31 108 TYR A CA 1
ATOM 845 C C . TYR A 1 108 ? -15.121 5.773 9.514 1.00 98.31 108 TYR A C 1
ATOM 847 O O . TYR A 1 108 ? -15.145 6.424 8.475 1.00 98.31 108 TYR A O 1
ATOM 855 N N . LEU A 1 109 ? -14.074 5.760 10.336 1.00 97.88 109 LEU A N 1
ATOM 856 C CA . LEU A 1 109 ? -12.796 6.385 10.002 1.00 97.88 109 LEU A CA 1
ATOM 857 C C . LEU A 1 109 ? -11.791 5.339 9.551 1.00 97.88 109 LEU A C 1
ATOM 859 O O . LEU A 1 109 ? -11.737 4.229 10.088 1.00 97.88 109 LEU A O 1
ATOM 863 N N . LYS A 1 110 ? -10.963 5.711 8.586 1.00 94.94 110 LYS A N 1
ATOM 864 C CA . LYS A 1 110 ? -9.855 4.887 8.128 1.00 94.94 110 LYS A CA 1
ATOM 865 C C . LYS A 1 110 ? -8.687 4.981 9.102 1.00 94.94 110 LYS A C 1
ATOM 867 O O . LYS A 1 110 ? -8.335 6.052 9.593 1.00 94.94 110 LYS A O 1
ATOM 872 N N . ALA A 1 111 ? -8.030 3.855 9.327 1.00 95.38 111 ALA A N 1
ATOM 873 C CA . ALA A 1 111 ? -6.707 3.823 9.918 1.00 95.38 111 ALA A CA 1
ATOM 874 C C . ALA A 1 111 ? -5.744 3.128 8.964 1.00 95.38 111 ALA A C 1
ATOM 876 O O . ALA A 1 111 ? -6.040 2.058 8.432 1.00 95.38 111 ALA A O 1
ATOM 877 N N . VAL A 1 112 ? -4.604 3.767 8.730 1.00 89.19 112 VAL A N 1
ATOM 878 C CA . VAL A 1 112 ? -3.580 3.331 7.781 1.00 89.19 112 VAL A CA 1
ATOM 879 C C . VAL A 1 112 ? -2.487 2.620 8.556 1.00 89.19 112 VAL A C 1
ATOM 881 O O . VAL A 1 112 ? -1.978 3.159 9.539 1.00 89.19 112 VAL A O 1
ATOM 884 N N . GLY A 1 113 ? -2.133 1.409 8.131 1.00 88.06 113 GLY A N 1
ATOM 885 C CA . GLY A 1 113 ? -1.074 0.639 8.771 1.00 88.06 113 GLY A CA 1
ATOM 886 C C . GLY A 1 113 ? 0.256 1.376 8.648 1.00 88.06 113 GLY A C 1
ATOM 887 O O . GLY A 1 113 ? 0.783 1.530 7.547 1.00 88.06 113 GLY A O 1
ATOM 888 N N . THR A 1 114 ? 0.831 1.805 9.771 1.00 72.00 114 THR A N 1
ATOM 889 C CA . THR A 1 114 ? 2.156 2.428 9.865 1.00 72.00 114 THR A CA 1
ATOM 890 C C . THR A 1 114 ? 3.222 1.345 9.805 1.00 72.00 114 THR A C 1
ATOM 892 O O . THR A 1 114 ? 4.054 1.207 10.699 1.00 72.00 114 THR A O 1
ATOM 895 N N . GLY A 1 115 ? 3.189 0.514 8.764 1.00 60.75 115 GLY A N 1
ATOM 896 C CA . GLY A 1 115 ? 4.299 -0.364 8.428 1.00 60.75 115 GLY A CA 1
ATOM 897 C C . GLY A 1 115 ? 5.526 0.478 8.073 1.00 60.75 115 GLY A C 1
ATOM 898 O O . GLY A 1 115 ? 5.903 0.539 6.908 1.00 60.75 115 GLY A O 1
ATOM 899 N N . GLU A 1 116 ? 6.136 1.116 9.072 1.00 44.59 116 GLU A N 1
ATOM 900 C CA . GLU A 1 116 ? 7.179 2.146 8.985 1.00 44.59 116 GLU A CA 1
ATOM 901 C C . GLU A 1 116 ? 8.455 1.645 8.311 1.00 44.59 116 GLU A C 1
ATOM 903 O O . GLU A 1 116 ? 9.288 2.432 7.888 1.00 44.59 116 GLU A O 1
ATOM 908 N N . LYS A 1 117 ? 8.601 0.336 8.117 1.00 45.62 117 LYS A N 1
ATOM 909 C CA . LYS A 1 117 ? 9.788 -0.241 7.488 1.00 45.62 117 LYS A CA 1
ATOM 910 C C . LYS A 1 117 ? 9.661 -0.498 5.993 1.00 45.62 117 LYS A C 1
ATOM 912 O O . LYS A 1 117 ? 10.578 -1.027 5.377 1.00 45.62 117 LYS A O 1
ATOM 917 N N . GLN A 1 118 ? 8.493 -0.238 5.404 1.00 50.78 118 GLN A N 1
ATOM 918 C CA . GLN A 1 118 ? 8.210 -0.868 4.127 1.00 50.78 118 GLN A CA 1
ATOM 919 C C . GLN A 1 118 ? 8.945 -0.192 2.980 1.00 50.78 118 GLN A C 1
ATOM 921 O O . GLN A 1 118 ? 9.654 -0.935 2.339 1.00 50.78 118 GLN A O 1
ATOM 926 N N . LEU A 1 119 ? 8.900 1.130 2.771 1.00 54.84 119 LEU A N 1
ATOM 927 C CA . LEU A 1 119 ? 9.579 1.775 1.626 1.00 54.84 119 LEU A CA 1
ATOM 928 C C . LEU A 1 119 ? 11.096 1.961 1.771 1.00 54.84 119 LEU A C 1
ATOM 930 O O . LEU A 1 119 ? 11.786 1.921 0.759 1.00 54.84 119 LEU A O 1
ATOM 934 N N . LEU A 1 120 ? 11.611 2.156 2.988 1.00 53.53 120 LEU A N 1
ATOM 935 C CA . LEU A 1 120 ? 13.049 2.374 3.218 1.00 53.53 120 LEU A CA 1
ATOM 936 C C . LEU A 1 120 ? 13.891 1.123 2.929 1.00 53.53 120 LEU A C 1
ATOM 938 O O . LEU A 1 120 ? 15.035 1.246 2.513 1.00 53.53 120 LEU A O 1
ATOM 942 N N . ASP A 1 121 ? 13.303 -0.064 3.084 1.00 68.00 121 ASP A N 1
ATOM 943 C CA . ASP A 1 121 ? 13.956 -1.339 2.779 1.00 68.00 121 ASP A CA 1
ATOM 944 C C . ASP A 1 121 ? 13.687 -1.792 1.326 1.00 68.00 121 ASP A C 1
ATOM 946 O O . ASP A 1 121 ? 13.866 -2.969 1.024 1.00 68.00 121 ASP A O 1
ATOM 950 N N . ALA A 1 122 ? 13.108 -0.947 0.456 1.00 81.75 122 ALA A N 1
ATOM 951 C CA . ALA A 1 122 ? 12.845 -1.315 -0.940 1.00 81.75 122 ALA A CA 1
ATOM 952 C C . ALA A 1 122 ? 14.147 -1.616 -1.676 1.00 81.75 122 ALA A C 1
ATOM 954 O O . ALA A 1 122 ? 15.090 -0.834 -1.605 1.00 81.75 122 ALA A O 1
ATOM 955 N N . ASP A 1 123 ? 14.150 -2.690 -2.462 1.00 87.31 123 ASP A N 1
ATOM 956 C CA . ASP A 1 123 ? 15.261 -2.954 -3.379 1.00 87.31 123 ASP A CA 1
ATOM 957 C C . ASP A 1 123 ? 15.231 -1.976 -4.561 1.00 87.31 123 ASP A C 1
ATOM 959 O O . ASP A 1 123 ? 16.247 -1.738 -5.206 1.00 87.31 123 ASP A O 1
ATOM 963 N N . GLY A 1 124 ? 14.063 -1.390 -4.844 1.00 88.19 124 GLY A N 1
ATOM 964 C CA . GLY A 1 124 ? 13.945 -0.270 -5.762 1.00 88.19 124 GLY A CA 1
ATOM 965 C C . GLY A 1 124 ? 12.535 0.297 -5.867 1.00 88.19 124 GLY A C 1
ATOM 966 O O . GLY A 1 124 ? 11.554 -0.231 -5.328 1.00 88.19 124 GLY A O 1
ATOM 967 N N . VAL A 1 125 ? 12.450 1.420 -6.574 1.00 85.62 125 VAL A N 1
ATOM 968 C CA . VAL A 1 125 ? 11.220 2.162 -6.854 1.00 85.62 125 VAL A CA 1
ATOM 969 C C . VAL A 1 125 ? 11.240 2.554 -8.325 1.00 85.62 125 VAL A C 1
ATOM 971 O O . VAL A 1 125 ? 12.277 2.953 -8.841 1.00 85.62 125 VAL A O 1
ATOM 974 N N . GLY A 1 126 ? 10.097 2.473 -8.995 1.00 90.19 126 GLY A N 1
ATOM 975 C CA . GLY A 1 126 ? 9.984 2.878 -10.391 1.00 90.19 126 GLY A CA 1
ATOM 976 C C . GLY A 1 126 ? 8.542 2.908 -10.869 1.00 90.19 126 GLY A C 1
ATOM 977 O O . GLY A 1 126 ? 7.606 2.884 -10.070 1.00 90.19 126 GLY A O 1
ATOM 978 N N . THR A 1 127 ? 8.359 2.959 -12.178 1.00 92.25 127 THR A N 1
ATOM 979 C CA . THR A 1 127 ? 7.064 2.974 -12.852 1.00 92.25 127 THR A CA 1
ATOM 980 C C . THR A 1 127 ? 6.893 1.691 -13.649 1.00 92.25 127 THR A C 1
ATOM 982 O O . THR A 1 127 ? 7.805 1.257 -14.350 1.00 92.25 127 THR A O 1
ATOM 985 N N . VAL A 1 128 ? 5.719 1.071 -13.546 1.00 95.12 128 VAL A N 1
ATOM 986 C CA . VAL A 1 128 ? 5.362 -0.109 -14.337 1.00 95.12 128 VAL A CA 1
ATOM 987 C C . VAL A 1 128 ? 5.233 0.306 -15.800 1.00 95.12 128 VAL A C 1
ATOM 989 O O . VAL A 1 128 ? 4.279 0.978 -16.182 1.00 95.12 128 VAL A O 1
ATOM 992 N N . PHE A 1 129 ? 6.183 -0.112 -16.625 1.00 96.44 129 PHE A N 1
ATOM 993 C CA . PHE A 1 129 ? 6.225 0.207 -18.048 1.00 96.44 129 PHE A CA 1
ATOM 994 C C . PHE A 1 129 ? 5.486 -0.829 -18.898 1.00 96.44 129 PHE A C 1
ATOM 996 O O . PHE A 1 129 ? 4.747 -0.485 -19.814 1.00 96.44 129 PHE A O 1
ATOM 1003 N N . SER A 1 130 ? 5.641 -2.119 -18.584 1.00 95.81 130 SER A N 1
ATOM 1004 C CA . SER A 1 130 ? 5.004 -3.198 -19.345 1.00 95.81 130 SER A CA 1
ATOM 1005 C C . SER A 1 130 ? 4.652 -4.387 -18.459 1.00 95.81 130 SER A C 1
ATOM 1007 O O . SER A 1 130 ? 5.337 -4.664 -17.478 1.00 95.81 130 SER A O 1
ATOM 1009 N N . ILE A 1 131 ? 3.593 -5.115 -18.815 1.00 95.38 131 ILE A N 1
ATOM 1010 C CA . ILE A 1 131 ? 3.144 -6.326 -18.119 1.00 95.38 131 ILE A CA 1
ATOM 1011 C C . ILE A 1 131 ? 3.007 -7.434 -19.158 1.00 95.38 131 ILE A C 1
ATOM 1013 O O . ILE A 1 131 ? 2.208 -7.318 -20.087 1.00 95.38 131 ILE A O 1
ATOM 1017 N N . LYS A 1 132 ? 3.787 -8.510 -19.022 1.00 93.75 132 LYS A N 1
ATOM 1018 C CA . LYS A 1 132 ? 3.790 -9.641 -19.963 1.00 93.75 132 LYS A CA 1
ATOM 1019 C C . LYS A 1 132 ? 4.006 -10.952 -19.215 1.00 93.75 132 LYS A C 1
ATOM 1021 O O . LYS A 1 132 ? 4.964 -11.079 -18.463 1.00 93.75 132 LYS A O 1
ATOM 1026 N N . ALA A 1 133 ? 3.122 -11.927 -19.434 1.00 90.88 133 ALA A N 1
ATOM 1027 C CA . ALA A 1 133 ? 3.268 -13.309 -18.956 1.00 90.88 133 ALA A CA 1
ATOM 1028 C C . ALA A 1 133 ? 3.667 -13.446 -17.465 1.00 90.88 133 ALA A C 1
ATOM 1030 O O . ALA A 1 133 ? 4.606 -14.160 -17.123 1.00 90.88 133 ALA A O 1
ATOM 1031 N N . GLY A 1 134 ? 2.976 -12.735 -16.564 1.00 91.00 134 GLY A N 1
ATOM 1032 C CA . GLY A 1 134 ? 3.266 -12.786 -15.121 1.00 91.00 134 GLY A CA 1
ATOM 1033 C C . GLY A 1 134 ? 4.559 -12.073 -14.700 1.00 91.00 134 GLY A C 1
ATOM 1034 O O . GLY A 1 134 ? 5.008 -12.222 -13.562 1.00 91.00 134 GLY A O 1
ATOM 1035 N N . LYS A 1 135 ? 5.160 -11.291 -15.600 1.00 95.31 135 LYS A N 1
ATOM 1036 C CA . LYS A 1 135 ? 6.268 -10.385 -15.313 1.00 95.31 135 LYS A CA 1
ATOM 1037 C C . LYS A 1 135 ? 5.857 -8.936 -15.534 1.00 95.31 135 LYS A C 1
ATOM 1039 O O . LYS A 1 135 ? 5.013 -8.640 -16.384 1.00 95.31 135 LYS A O 1
ATOM 1044 N N . VAL A 1 136 ? 6.491 -8.039 -14.792 1.00 96.94 136 VAL A N 1
ATOM 1045 C CA . VAL A 1 136 ? 6.351 -6.590 -14.948 1.00 96.94 136 VAL A CA 1
ATOM 1046 C C . VAL A 1 136 ? 7.715 -5.960 -15.186 1.00 96.94 136 VAL A C 1
ATOM 1048 O O . VAL A 1 136 ? 8.670 -6.307 -14.497 1.00 96.94 136 VAL A O 1
ATOM 1051 N N . LEU A 1 137 ? 7.805 -5.069 -16.168 1.00 97.44 137 LEU A N 1
ATOM 1052 C CA . LEU A 1 137 ? 8.980 -4.240 -16.405 1.00 97.44 137 LEU A CA 1
ATOM 1053 C C . LEU A 1 137 ? 8.800 -2.944 -15.634 1.00 97.44 137 LEU A C 1
ATOM 1055 O O . LEU A 1 137 ? 7.803 -2.246 -15.832 1.00 97.44 137 LEU A O 1
ATOM 1059 N N . ILE A 1 138 ? 9.749 -2.653 -14.757 1.00 96.44 138 ILE A N 1
ATOM 1060 C CA . ILE A 1 138 ? 9.791 -1.437 -13.957 1.00 96.44 138 ILE A CA 1
ATOM 1061 C C . ILE A 1 138 ? 10.987 -0.613 -14.414 1.00 96.44 138 ILE A C 1
ATOM 1063 O O . ILE A 1 138 ? 12.093 -1.143 -14.528 1.00 96.44 138 ILE A O 1
ATOM 1067 N N . LEU A 1 139 ? 10.729 0.666 -14.663 1.00 95.69 139 LEU A N 1
ATOM 1068 C CA . LEU A 1 139 ? 11.704 1.674 -15.069 1.00 95.69 139 LEU A CA 1
ATOM 1069 C C . LEU A 1 139 ? 11.807 2.733 -13.967 1.00 95.69 139 LEU A C 1
ATOM 1071 O O . LEU A 1 139 ? 10.778 3.183 -13.461 1.00 95.69 139 LEU A O 1
ATOM 1075 N N . ASP A 1 140 ? 13.012 3.118 -13.557 1.00 90.81 140 ASP A N 1
ATOM 1076 C CA . ASP A 1 140 ? 13.214 4.168 -12.544 1.00 90.81 140 ASP A CA 1
ATOM 1077 C C . ASP A 1 140 ? 12.760 5.558 -13.022 1.00 90.81 140 ASP A C 1
ATOM 1079 O O . ASP A 1 140 ? 12.214 6.337 -12.232 1.00 90.81 140 ASP A O 1
ATOM 1083 N N . SER A 1 141 ? 12.896 5.832 -14.319 1.00 87.50 141 SER A N 1
ATOM 1084 C CA . SER A 1 141 ? 12.411 7.038 -14.985 1.00 87.50 141 SER A CA 1
ATOM 1085 C C . SER A 1 141 ? 11.635 6.664 -16.242 1.00 87.50 141 SER A C 1
ATOM 1087 O O . SER A 1 141 ? 12.063 5.810 -17.004 1.00 87.50 141 SER A O 1
ATOM 1089 N N . VAL A 1 142 ? 10.480 7.277 -16.482 1.00 87.31 142 VAL A N 1
ATOM 1090 C CA . VAL A 1 142 ? 9.749 7.100 -17.742 1.00 87.31 142 VAL A CA 1
ATOM 1091 C C . VAL A 1 142 ? 9.029 8.393 -18.077 1.00 87.31 142 VAL A C 1
ATOM 1093 O O . VAL A 1 142 ? 8.344 8.957 -17.218 1.00 87.31 142 VAL A O 1
ATOM 1096 N N . GLU A 1 143 ? 9.187 8.860 -19.311 1.00 85.69 143 GLU A N 1
ATOM 1097 C CA . GLU A 1 143 ? 8.418 9.992 -19.812 1.00 85.69 143 GLU A CA 1
ATOM 1098 C C . GLU A 1 143 ? 6.982 9.554 -20.105 1.00 85.69 143 GLU A C 1
ATOM 1100 O O . GLU A 1 143 ? 6.717 8.416 -20.500 1.00 85.69 143 GLU A O 1
ATOM 1105 N N . VAL A 1 144 ? 6.026 10.463 -19.914 1.00 77.19 144 VAL A N 1
ATOM 1106 C CA . VAL A 1 144 ? 4.600 10.155 -20.125 1.00 77.19 144 VAL A CA 1
ATOM 1107 C C . VAL A 1 144 ? 4.338 9.725 -21.570 1.00 77.19 144 VAL A C 1
ATOM 1109 O O . VAL A 1 144 ? 3.576 8.787 -21.792 1.00 77.19 144 VAL A O 1
ATOM 1112 N N . ASP A 1 145 ? 5.026 10.347 -22.527 1.00 85.25 145 ASP A N 1
ATOM 1113 C CA . ASP A 1 145 ? 4.893 10.062 -23.961 1.00 85.25 145 ASP A CA 1
ATOM 1114 C C . ASP A 1 145 ? 5.519 8.717 -24.374 1.00 85.25 145 ASP A C 1
ATOM 1116 O O . ASP A 1 145 ? 5.262 8.214 -25.471 1.00 85.25 145 ASP A O 1
ATOM 1120 N N . ASP A 1 146 ? 6.327 8.108 -23.501 1.00 88.00 146 ASP A N 1
ATOM 1121 C CA . ASP A 1 146 ? 6.889 6.774 -23.717 1.00 88.00 146 ASP A CA 1
ATOM 1122 C C . ASP A 1 146 ? 5.963 5.660 -23.215 1.00 88.00 146 ASP A C 1
ATOM 1124 O O . ASP A 1 146 ? 6.126 4.495 -23.590 1.00 88.00 146 ASP A O 1
ATOM 1128 N N . LEU A 1 147 ? 4.958 5.985 -22.394 1.00 87.00 147 LEU A N 1
ATOM 1129 C CA . LEU A 1 147 ? 3.998 4.999 -21.909 1.00 87.00 147 LEU A CA 1
ATOM 1130 C C . LEU A 1 147 ? 3.173 4.435 -23.072 1.00 87.00 147 LEU A C 1
ATOM 1132 O O . LEU A 1 147 ? 2.498 5.152 -23.802 1.00 87.00 147 LEU A O 1
ATOM 1136 N N . GLY A 1 148 ? 3.197 3.109 -23.208 1.00 86.19 148 GLY A N 1
ATOM 1137 C CA . GLY A 1 148 ? 2.526 2.393 -24.296 1.00 86.19 148 GLY A CA 1
ATOM 1138 C C . GLY A 1 148 ? 3.458 1.980 -25.434 1.00 86.19 148 GLY A C 1
ATOM 1139 O O . GLY A 1 148 ? 3.082 1.096 -26.206 1.00 86.19 148 GLY A O 1
ATOM 1140 N N . LYS A 1 149 ? 4.682 2.521 -25.493 1.00 92.81 149 LYS A N 1
ATOM 1141 C CA . LYS A 1 149 ? 5.733 1.998 -26.373 1.00 92.81 149 LYS A CA 1
ATOM 1142 C C . LYS A 1 149 ? 6.175 0.607 -25.921 1.00 92.81 149 LYS A C 1
ATOM 1144 O O . LYS A 1 149 ? 6.043 0.213 -24.757 1.00 92.81 149 LYS A O 1
ATOM 1149 N N . SER A 1 150 ? 6.709 -0.167 -26.854 1.00 93.75 150 SER A N 1
ATOM 1150 C CA . SER A 1 150 ? 7.387 -1.419 -26.542 1.00 93.75 150 SER A CA 1
ATOM 1151 C C . SER A 1 150 ? 8.781 -1.162 -25.964 1.00 93.75 150 SER A C 1
ATOM 1153 O O . SER A 1 150 ? 9.380 -0.110 -26.168 1.00 93.75 150 SER A O 1
ATOM 1155 N N . TRP A 1 151 ? 9.331 -2.152 -25.252 1.00 93.50 151 TRP A N 1
ATOM 1156 C CA . TRP A 1 151 ? 10.713 -2.065 -24.769 1.00 93.50 151 TRP A CA 1
ATOM 1157 C C . TRP A 1 151 ? 11.702 -1.915 -25.929 1.00 93.50 151 TRP A C 1
ATOM 1159 O O . TRP A 1 151 ? 12.662 -1.172 -25.805 1.00 93.50 151 TRP A O 1
ATOM 1169 N N . GLN A 1 152 ? 11.441 -2.558 -27.070 1.00 93.31 152 GLN A N 1
ATOM 1170 C CA . GLN A 1 152 ? 12.283 -2.475 -28.264 1.00 93.31 152 GLN A CA 1
ATOM 1171 C C . GLN A 1 152 ? 12.425 -1.045 -28.801 1.00 93.31 152 GLN A C 1
ATOM 1173 O O . GLN A 1 152 ? 13.476 -0.700 -29.317 1.00 93.31 152 GLN A O 1
ATOM 1178 N N . GLU A 1 153 ? 11.387 -0.220 -28.668 1.00 93.19 153 GLU A N 1
ATOM 1179 C CA . GLU A 1 153 ? 11.408 1.173 -29.132 1.00 93.19 153 GLU A CA 1
ATOM 1180 C C . GLU A 1 153 ? 12.154 2.108 -28.172 1.00 93.19 153 GLU A C 1
ATOM 1182 O O . GLU A 1 153 ? 12.629 3.163 -28.587 1.00 93.19 153 GLU A O 1
ATOM 1187 N N . LEU A 1 154 ? 12.243 1.738 -26.891 1.00 93.00 154 LEU A N 1
ATOM 1188 C CA . LEU A 1 154 ? 12.836 2.569 -25.841 1.00 93.00 154 LEU A CA 1
ATOM 1189 C C . LEU A 1 154 ? 14.277 2.157 -25.496 1.00 93.00 154 LEU A C 1
ATOM 1191 O O . LEU A 1 154 ? 15.078 3.011 -25.123 1.00 93.00 154 LEU A O 1
ATOM 1195 N N . ALA A 1 155 ? 14.606 0.866 -25.613 1.00 92.44 155 ALA A N 1
ATOM 1196 C CA . ALA A 1 155 ? 15.809 0.258 -25.043 1.00 92.44 155 ALA A CA 1
ATOM 1197 C C . ALA A 1 155 ? 17.111 0.947 -25.464 1.00 92.44 155 ALA A C 1
ATOM 1199 O O . ALA A 1 155 ? 17.961 1.190 -24.612 1.00 92.44 155 ALA A O 1
ATOM 1200 N N . ASP A 1 156 ? 17.243 1.297 -26.745 1.00 91.62 156 ASP A N 1
ATOM 1201 C CA . ASP A 1 156 ? 18.476 1.875 -27.297 1.00 91.62 156 ASP A CA 1
ATOM 1202 C C . ASP A 1 156 ? 18.808 3.250 -26.698 1.00 91.62 156 ASP A C 1
ATOM 1204 O O . ASP A 1 156 ? 19.973 3.638 -26.624 1.00 91.62 156 ASP A O 1
ATOM 1208 N N . ASN A 1 157 ? 17.788 3.979 -26.236 1.00 90.19 157 ASN A N 1
ATOM 1209 C CA . ASN A 1 157 ? 17.930 5.331 -25.697 1.00 90.19 157 ASN A CA 1
ATOM 1210 C C . ASN A 1 157 ? 17.740 5.389 -24.174 1.00 90.19 157 ASN A C 1
ATOM 1212 O O . ASN A 1 157 ? 17.911 6.451 -23.573 1.00 90.19 157 ASN A O 1
ATOM 1216 N N . TYR A 1 158 ? 17.395 4.271 -23.533 1.00 92.69 158 TYR A N 1
ATOM 1217 C CA . TYR A 1 158 ? 17.108 4.236 -22.106 1.00 92.69 158 TYR A CA 1
ATOM 1218 C C . TYR A 1 158 ? 18.394 4.233 -21.269 1.00 92.69 158 TYR A C 1
ATOM 1220 O O . TYR A 1 158 ? 19.194 3.307 -21.355 1.00 92.69 158 TYR A O 1
ATOM 1228 N N . GLN A 1 159 ? 18.577 5.252 -20.426 1.00 90.25 159 GLN A N 1
ATOM 1229 C CA . GLN A 1 159 ? 19.785 5.432 -19.599 1.00 90.25 159 GLN A CA 1
ATOM 1230 C C . GLN A 1 159 ? 19.561 5.153 -18.100 1.00 90.25 159 GLN A C 1
ATOM 1232 O O . GLN A 1 159 ? 20.448 5.396 -17.284 1.00 90.25 159 GLN A O 1
ATOM 1237 N N . GLY A 1 160 ? 18.370 4.686 -17.723 1.00 91.25 160 GLY A N 1
ATOM 1238 C CA . GLY A 1 160 ? 17.997 4.433 -16.331 1.00 91.25 160 GLY A CA 1
ATOM 1239 C C . GLY A 1 160 ? 18.154 2.974 -15.899 1.00 91.25 160 GLY A C 1
ATOM 1240 O O . GLY A 1 160 ? 18.594 2.104 -16.654 1.00 91.25 160 GLY A O 1
ATOM 1241 N N . GLN A 1 161 ? 17.719 2.681 -14.678 1.00 92.94 161 GLN A N 1
ATOM 1242 C CA . GLN A 1 161 ? 17.541 1.315 -14.196 1.00 92.94 161 GLN A CA 1
ATOM 1243 C C . GLN A 1 161 ? 16.262 0.699 -14.765 1.00 92.94 161 GLN A C 1
ATOM 1245 O O . GLN A 1 161 ? 15.173 1.267 -14.679 1.00 92.94 161 GLN A O 1
ATOM 1250 N N . ALA A 1 162 ? 16.400 -0.506 -15.309 1.00 96.31 162 ALA A N 1
ATOM 1251 C CA . ALA A 1 162 ? 15.295 -1.297 -15.821 1.00 96.31 162 ALA A CA 1
ATOM 1252 C C . ALA A 1 162 ? 15.345 -2.693 -15.200 1.00 96.31 162 ALA A C 1
ATOM 1254 O O . ALA A 1 162 ? 16.398 -3.333 -15.204 1.00 96.31 162 ALA A O 1
ATOM 1255 N N . ILE A 1 163 ? 14.210 -3.186 -14.701 1.00 97.19 163 ILE A N 1
ATOM 1256 C CA . ILE A 1 163 ? 14.113 -4.529 -14.120 1.00 97.19 163 ILE A CA 1
ATOM 1257 C C . ILE A 1 163 ? 12.811 -5.229 -14.505 1.00 97.19 163 ILE A C 1
ATOM 1259 O O . ILE A 1 163 ? 11.711 -4.693 -14.366 1.00 97.19 163 ILE A O 1
ATOM 1263 N N . TRP A 1 164 ? 12.931 -6.474 -14.949 1.00 97.38 164 TRP A N 1
ATOM 1264 C CA . TRP A 1 164 ? 11.823 -7.406 -15.067 1.00 97.38 164 TRP A CA 1
ATOM 1265 C C . TRP A 1 164 ? 11.635 -8.164 -13.753 1.00 97.38 164 TRP A C 1
ATOM 1267 O O . TRP A 1 164 ? 12.503 -8.920 -13.312 1.00 97.38 164 TRP A O 1
ATOM 1277 N N . LEU A 1 165 ? 10.456 -8.014 -13.154 1.00 97.25 165 LEU A N 1
ATOM 1278 C CA . LEU A 1 165 ? 10.061 -8.724 -11.946 1.00 97.25 165 LEU A CA 1
ATOM 1279 C C . LEU A 1 165 ? 8.983 -9.759 -12.236 1.00 97.25 165 LEU A C 1
ATOM 1281 O O . LEU A 1 165 ? 7.896 -9.425 -12.704 1.00 97.25 165 LEU A O 1
ATOM 1285 N N . SER A 1 166 ? 9.245 -11.012 -11.874 1.00 96.44 166 SER A N 1
ATOM 1286 C CA . SER A 1 166 ? 8.205 -12.048 -11.846 1.00 96.44 166 SER A CA 1
ATOM 1287 C C . SER A 1 166 ? 7.304 -11.834 -10.630 1.00 96.44 166 SER A C 1
ATOM 1289 O O . SER A 1 166 ? 7.793 -11.816 -9.500 1.00 96.44 166 SER A O 1
ATOM 1291 N N . THR A 1 167 ? 5.996 -11.663 -10.836 1.00 93.56 167 THR A N 1
ATOM 1292 C CA . THR A 1 167 ? 5.056 -11.307 -9.764 1.00 93.56 167 THR A CA 1
ATOM 1293 C C . THR A 1 167 ? 3.639 -11.814 -10.031 1.00 93.56 167 THR A C 1
ATOM 1295 O O . THR A 1 167 ? 3.214 -11.989 -11.168 1.00 93.56 167 THR A O 1
ATOM 1298 N N . ARG A 1 168 ? 2.877 -12.022 -8.952 1.00 89.00 168 ARG A N 1
ATOM 1299 C CA . ARG A 1 168 ? 1.427 -12.291 -8.997 1.00 89.00 168 ARG A CA 1
ATOM 1300 C C . ARG A 1 168 ? 0.586 -11.046 -8.687 1.00 89.00 168 ARG A C 1
ATOM 1302 O O . ARG A 1 168 ? -0.641 -11.130 -8.675 1.00 89.00 168 ARG A O 1
ATOM 1309 N N . ALA A 1 169 ? 1.229 -9.914 -8.396 1.00 86.38 169 ALA A N 1
ATOM 1310 C CA . ALA A 1 169 ? 0.545 -8.662 -8.104 1.00 86.38 169 ALA A CA 1
ATOM 1311 C C . ALA A 1 169 ? -0.223 -8.161 -9.336 1.00 86.38 169 ALA A C 1
ATOM 1313 O O . ALA A 1 169 ? 0.281 -8.208 -10.457 1.00 86.38 169 ALA A O 1
ATOM 1314 N N . LYS A 1 170 ? -1.443 -7.664 -9.118 1.00 88.44 170 LYS A N 1
ATOM 1315 C CA . LYS A 1 170 ? -2.247 -7.012 -10.157 1.00 88.44 170 LYS A CA 1
ATOM 1316 C C . LYS A 1 170 ? -1.872 -5.532 -10.192 1.00 88.44 170 LYS A C 1
ATOM 1318 O O . LYS A 1 170 ? -2.238 -4.805 -9.276 1.00 88.44 170 LYS A O 1
ATOM 1323 N N . LEU A 1 171 ? -1.134 -5.123 -11.218 1.00 89.94 171 LEU A N 1
ATOM 1324 C CA . LEU A 1 171 ? -0.613 -3.763 -11.397 1.00 89.94 171 LEU A CA 1
ATOM 1325 C C . LEU A 1 171 ? -1.105 -3.181 -12.724 1.00 89.94 171 LEU A C 1
ATOM 1327 O O . LEU A 1 171 ? -1.586 -3.922 -13.587 1.00 89.94 171 LEU A O 1
ATOM 1331 N N . LYS A 1 172 ? -0.980 -1.864 -12.893 1.00 91.31 172 LYS A N 1
ATOM 1332 C CA . LYS A 1 172 ? -1.316 -1.167 -14.142 1.00 91.31 172 LYS A CA 1
ATOM 1333 C C . LYS A 1 172 ? -0.081 -0.511 -14.751 1.00 91.31 172 LYS A C 1
ATOM 1335 O O . LYS A 1 172 ? 0.792 -0.040 -14.033 1.00 91.31 172 LYS A O 1
ATOM 1340 N N . VAL A 1 173 ? -0.023 -0.452 -16.080 1.00 92.50 173 VAL A N 1
ATOM 1341 C CA . VAL A 1 173 ? 0.989 0.358 -16.779 1.00 92.50 173 VAL A CA 1
ATOM 1342 C C . VAL A 1 173 ? 0.831 1.828 -16.370 1.00 92.50 173 VAL A C 1
ATOM 1344 O O . VAL A 1 173 ? -0.290 2.305 -16.199 1.00 92.50 173 VAL A O 1
ATOM 1347 N N . GLY A 1 174 ? 1.953 2.518 -16.165 1.00 86.06 174 GLY A N 1
ATOM 1348 C CA . GLY A 1 174 ? 2.022 3.888 -15.649 1.00 86.06 174 GLY A CA 1
ATOM 1349 C C . GLY A 1 174 ? 1.930 3.994 -14.121 1.00 86.06 174 GLY A C 1
ATOM 1350 O O . GLY A 1 174 ? 2.076 5.080 -13.565 1.00 86.06 174 GLY A O 1
ATOM 1351 N N . GLU A 1 175 ? 1.706 2.888 -13.408 1.00 86.06 175 GLU A N 1
ATOM 1352 C CA . GLU A 1 175 ? 1.650 2.893 -11.948 1.00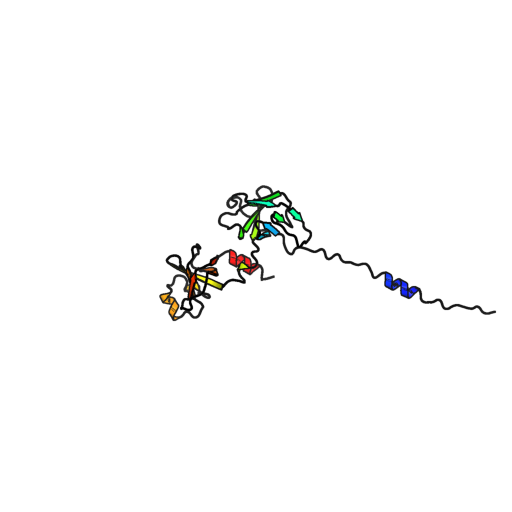 86.06 175 GLU A CA 1
ATOM 1353 C C . GLU A 1 175 ? 3.057 3.003 -11.349 1.00 86.06 175 GLU A C 1
ATOM 1355 O O . GLU A 1 175 ? 3.930 2.181 -11.627 1.00 86.06 175 GLU A O 1
ATOM 1360 N N . ARG A 1 176 ? 3.277 3.996 -10.480 1.00 83.94 176 ARG A N 1
ATOM 1361 C CA . ARG A 1 176 ? 4.473 4.036 -9.631 1.00 83.94 176 ARG A CA 1
ATOM 1362 C C . ARG A 1 176 ? 4.403 2.931 -8.582 1.00 83.94 176 ARG A C 1
ATOM 1364 O O . ARG A 1 176 ? 3.365 2.759 -7.939 1.00 83.94 176 ARG A O 1
ATOM 1371 N N . VAL A 1 177 ? 5.514 2.230 -8.387 1.00 87.81 177 VAL A N 1
ATOM 1372 C CA . VAL A 1 177 ? 5.642 1.084 -7.490 1.00 87.81 177 VAL A CA 1
ATOM 1373 C C . VAL A 1 177 ? 6.962 1.087 -6.719 1.00 87.81 177 VAL A C 1
ATOM 1375 O O . VAL A 1 177 ? 7.978 1.566 -7.211 1.00 87.81 177 VAL A O 1
ATOM 1378 N N . ALA A 1 178 ? 6.950 0.504 -5.524 1.00 87.12 178 ALA A N 1
ATOM 1379 C CA . ALA A 1 178 ? 8.141 0.070 -4.795 1.00 87.12 178 ALA A CA 1
ATOM 1380 C C . ALA A 1 178 ? 8.161 -1.460 -4.731 1.00 87.12 178 ALA A C 1
ATOM 1382 O O . ALA A 1 178 ? 7.099 -2.083 -4.592 1.00 87.12 178 ALA A O 1
ATOM 1383 N N . TYR A 1 179 ? 9.339 -2.071 -4.831 1.00 89.94 179 TYR A N 1
ATOM 1384 C CA . TYR A 1 179 ? 9.477 -3.522 -4.893 1.00 89.94 179 TYR A CA 1
ATOM 1385 C C . TYR A 1 179 ? 10.573 -4.069 -3.978 1.00 89.94 179 TYR A C 1
ATOM 1387 O O . TYR A 1 179 ? 11.531 -3.389 -3.619 1.00 89.94 179 TYR A O 1
ATOM 1395 N N . TRP A 1 180 ? 10.403 -5.342 -3.621 1.00 90.19 180 TRP A N 1
ATOM 1396 C CA . TRP A 1 180 ? 11.388 -6.169 -2.932 1.00 90.19 180 TRP A CA 1
ATOM 1397 C C . TRP A 1 180 ? 11.493 -7.485 -3.674 1.00 90.19 180 TRP A C 1
ATOM 1399 O O . TRP A 1 180 ? 10.479 -8.072 -4.069 1.00 90.19 180 TRP A O 1
ATOM 1409 N N . THR A 1 181 ? 12.708 -7.961 -3.818 1.00 91.88 181 THR A N 1
ATOM 1410 C CA . THR A 1 181 ? 13.100 -9.150 -4.543 1.00 91.88 181 THR A CA 1
ATOM 1411 C C . THR A 1 181 ? 13.257 -10.333 -3.589 1.00 91.88 181 THR A C 1
ATOM 1413 O O . THR A 1 181 ? 13.412 -10.197 -2.373 1.00 91.88 181 THR A O 1
ATOM 1416 N N . ASP A 1 182 ? 13.065 -11.525 -4.135 1.00 87.88 182 ASP A N 1
ATOM 1417 C CA . ASP A 1 182 ? 13.241 -12.809 -3.471 1.00 87.88 182 ASP A CA 1
ATOM 1418 C C . ASP A 1 182 ? 14.498 -13.457 -4.062 1.00 87.88 182 ASP A C 1
ATOM 1420 O O . ASP A 1 182 ? 14.446 -14.003 -5.165 1.00 87.88 182 ASP A O 1
ATOM 1424 N N . GLY A 1 183 ? 15.628 -13.343 -3.358 1.00 84.25 183 GLY A N 1
ATOM 1425 C CA . GLY A 1 183 ? 16.933 -13.824 -3.818 1.00 84.25 183 GLY A CA 1
ATOM 1426 C C . GLY A 1 183 ? 17.800 -12.731 -4.452 1.00 84.25 183 GLY A C 1
ATOM 1427 O O . GLY A 1 183 ? 17.689 -11.563 -4.097 1.00 84.25 183 GLY A O 1
ATOM 1428 N N . GLY A 1 184 ? 18.708 -13.129 -5.345 1.00 81.75 184 GLY A N 1
ATOM 1429 C CA . GLY A 1 184 ? 19.606 -12.209 -6.048 1.00 81.75 184 GLY A CA 1
ATOM 1430 C C . GLY A 1 184 ? 18.953 -11.533 -7.256 1.00 81.75 184 GLY A C 1
ATOM 1431 O O . GLY A 1 184 ? 18.010 -12.064 -7.845 1.00 81.75 184 GLY A O 1
ATOM 1432 N N . ILE A 1 185 ? 19.493 -10.375 -7.633 1.00 88.12 185 ILE A N 1
ATOM 1433 C CA . ILE A 1 185 ? 19.157 -9.663 -8.869 1.00 88.12 185 ILE A CA 1
ATOM 1434 C C . ILE A 1 185 ? 20.178 -10.063 -9.936 1.00 88.12 185 ILE A C 1
ATOM 1436 O O . ILE A 1 185 ? 21.382 -9.955 -9.709 1.00 88.12 185 ILE A O 1
ATOM 1440 N N . ASP A 1 186 ? 19.696 -10.528 -11.087 1.00 90.19 186 ASP A N 1
ATOM 1441 C CA . ASP A 1 186 ? 20.540 -10.756 -12.260 1.00 90.19 186 ASP A CA 1
ATOM 1442 C C . ASP A 1 186 ? 20.974 -9.417 -12.871 1.00 90.19 186 ASP A C 1
ATOM 1444 O O . ASP A 1 186 ? 20.156 -8.511 -13.037 1.00 90.19 186 ASP A O 1
ATOM 1448 N N . THR A 1 187 ? 22.251 -9.312 -13.232 1.00 84.69 187 THR A N 1
ATOM 1449 C CA . THR A 1 187 ? 22.897 -8.092 -13.735 1.00 84.69 187 THR A CA 1
ATOM 1450 C C . THR A 1 187 ? 22.761 -7.908 -15.251 1.00 84.69 187 THR A C 1
ATOM 1452 O O . THR A 1 187 ? 23.511 -7.134 -15.844 1.00 84.69 187 THR A O 1
ATOM 1455 N N . SER A 1 188 ? 21.843 -8.628 -15.901 1.00 91.06 188 SER A N 1
ATOM 1456 C CA . SER A 1 188 ? 21.450 -8.364 -17.288 1.00 91.06 188 SER A CA 1
ATOM 1457 C C . SER A 1 188 ? 20.775 -6.991 -17.435 1.00 91.06 188 SER A C 1
ATOM 1459 O O . SER A 1 188 ? 20.457 -6.329 -16.448 1.00 91.06 188 SER A O 1
ATOM 1461 N N . PHE A 1 189 ? 20.565 -6.532 -18.672 1.00 90.50 189 PHE A N 1
ATOM 1462 C CA . PHE A 1 189 ? 19.838 -5.291 -18.939 1.00 90.50 189 PHE A CA 1
ATOM 1463 C C . PHE A 1 189 ? 18.665 -5.532 -19.907 1.00 90.50 189 PHE A C 1
ATOM 1465 O O . PHE A 1 189 ? 18.902 -5.888 -21.064 1.00 90.50 189 PHE A O 1
ATOM 1472 N N . PRO A 1 190 ? 17.403 -5.349 -19.466 1.00 95.38 190 PRO A N 1
ATOM 1473 C CA . PRO A 1 190 ? 16.984 -5.063 -18.089 1.00 95.38 190 PRO A CA 1
ATOM 1474 C C . PRO A 1 190 ? 17.349 -6.185 -17.114 1.00 95.38 190 PRO A C 1
ATOM 1476 O O . PRO A 1 190 ? 17.294 -7.361 -17.488 1.00 95.38 190 PRO A O 1
ATOM 1479 N N . ALA A 1 191 ? 17.611 -5.813 -15.861 1.00 96.94 191 ALA A N 1
ATOM 1480 C CA . ALA A 1 191 ? 17.856 -6.750 -14.772 1.00 96.94 191 ALA A CA 1
ATOM 1481 C C . ALA A 1 191 ? 16.670 -7.706 -14.606 1.00 96.94 191 ALA A C 1
ATOM 1483 O O . ALA A 1 191 ? 15.543 -7.406 -15.013 1.00 96.94 191 ALA A O 1
ATOM 1484 N N . GLN A 1 192 ? 16.889 -8.862 -13.986 1.00 96.56 192 GLN A N 1
ATOM 1485 C CA . GLN A 1 192 ? 15.826 -9.843 -13.755 1.00 96.56 192 GLN A CA 1
ATOM 1486 C C . GLN A 1 192 ? 15.792 -10.249 -12.286 1.00 96.56 192 GLN A C 1
ATOM 1488 O O . GLN A 1 192 ? 16.823 -10.561 -11.694 1.00 96.56 192 GLN A O 1
ATOM 1493 N N . ALA A 1 193 ? 14.595 -10.304 -11.702 1.00 96.31 193 ALA A N 1
ATOM 1494 C CA . ALA A 1 193 ? 14.403 -10.888 -10.379 1.00 96.31 193 ALA A CA 1
ATOM 1495 C C . ALA A 1 193 ? 12.985 -11.443 -10.183 1.00 96.31 193 ALA A C 1
ATOM 1497 O O . ALA A 1 193 ? 12.059 -11.243 -10.980 1.00 96.31 193 ALA A O 1
ATOM 1498 N N . LYS A 1 194 ? 12.794 -12.161 -9.079 1.00 96.00 194 LYS A N 1
ATOM 1499 C CA . LYS A 1 194 ? 11.473 -12.553 -8.586 1.00 96.00 194 LYS A CA 1
ATOM 1500 C C . LYS A 1 194 ? 11.045 -11.562 -7.516 1.00 96.00 194 LYS A C 1
ATOM 1502 O O . LYS A 1 194 ? 11.815 -11.281 -6.608 1.00 96.00 194 LYS A O 1
ATOM 1507 N N . ALA A 1 195 ? 9.822 -11.049 -7.587 1.00 92.81 195 ALA A N 1
ATOM 1508 C CA . ALA A 1 195 ? 9.323 -10.161 -6.549 1.00 92.81 195 ALA A CA 1
ATOM 1509 C C . ALA A 1 195 ? 8.862 -10.955 -5.320 1.00 92.81 195 ALA A C 1
ATOM 1511 O O . ALA A 1 195 ? 7.995 -11.829 -5.411 1.00 92.81 195 ALA A O 1
ATOM 1512 N N . LYS A 1 196 ? 9.389 -10.584 -4.154 1.00 89.38 196 LYS A N 1
ATOM 1513 C CA . LYS A 1 196 ? 8.856 -10.957 -2.842 1.00 89.38 196 LYS A CA 1
ATOM 1514 C C . LYS A 1 196 ? 7.574 -10.184 -2.533 1.00 89.38 196 LYS A C 1
ATOM 1516 O O . LYS A 1 196 ? 6.597 -10.763 -2.064 1.00 89.38 196 LYS A O 1
ATOM 1521 N N . LYS A 1 197 ? 7.576 -8.873 -2.793 1.00 86.44 197 LYS A N 1
ATOM 1522 C CA . LYS A 1 197 ? 6.416 -7.971 -2.670 1.00 86.44 197 LYS A CA 1
ATOM 1523 C C . LYS A 1 197 ? 6.558 -6.790 -3.634 1.00 86.44 197 LYS A C 1
ATOM 1525 O O . LYS A 1 197 ? 7.673 -6.391 -3.953 1.00 86.44 197 LYS A O 1
ATOM 1530 N N . ILE A 1 198 ? 5.430 -6.237 -4.080 1.00 87.88 198 ILE A N 1
ATOM 1531 C CA . ILE A 1 198 ? 5.358 -4.985 -4.850 1.00 87.88 198 ILE A CA 1
ATOM 1532 C C . ILE A 1 198 ? 4.173 -4.176 -4.325 1.00 87.88 198 ILE A C 1
ATOM 1534 O O . ILE A 1 198 ? 3.090 -4.730 -4.131 1.00 87.88 198 ILE A O 1
ATOM 1538 N N . TYR A 1 199 ? 4.377 -2.882 -4.106 1.00 82.12 199 TYR A N 1
ATOM 1539 C CA . TYR A 1 199 ? 3.337 -1.937 -3.709 1.00 82.12 199 TYR A CA 1
ATOM 1540 C C . TYR A 1 199 ? 3.205 -0.837 -4.742 1.00 82.12 199 TYR A C 1
ATOM 1542 O O . TYR A 1 199 ? 4.214 -0.245 -5.101 1.00 82.12 199 TYR A O 1
ATOM 1550 N N . GLY A 1 200 ? 1.979 -0.543 -5.170 1.00 72.56 200 GLY A N 1
ATOM 1551 C CA . GLY A 1 200 ? 1.692 0.509 -6.139 1.00 72.56 200 GLY A CA 1
ATOM 1552 C C . GLY A 1 200 ? 0.593 1.480 -5.708 1.00 72.56 200 GLY A C 1
ATOM 1553 O O . GLY A 1 200 ? -0.062 1.301 -4.674 1.00 72.56 200 GLY A O 1
ATOM 1554 N N . GLY A 1 201 ? 0.433 2.548 -6.494 1.00 63.22 201 GLY A N 1
ATOM 1555 C CA . GLY A 1 201 ? -0.730 3.436 -6.450 1.00 63.22 201 GLY A CA 1
ATOM 1556 C C . GLY A 1 201 ? -0.854 4.271 -5.169 1.00 63.22 201 GLY A C 1
ATOM 1557 O O . GLY A 1 201 ? 0.100 4.911 -4.719 1.00 63.22 201 GLY A O 1
ATOM 1558 N N . THR A 1 202 ? -2.057 4.289 -4.578 1.00 46.12 202 THR A N 1
ATOM 1559 C CA . THR A 1 202 ? -2.442 5.090 -3.394 1.00 46.12 202 THR A CA 1
ATOM 1560 C C . THR A 1 202 ? -1.490 4.897 -2.209 1.00 46.12 202 THR A C 1
ATOM 1562 O O . THR A 1 202 ? -1.262 5.824 -1.436 1.00 46.12 202 THR A O 1
ATOM 1565 N N . LYS A 1 203 ? -0.862 3.719 -2.118 1.00 47.41 203 LYS A N 1
ATOM 1566 C CA . LYS A 1 203 ? 0.073 3.334 -1.057 1.00 47.41 203 LYS A CA 1
ATOM 1567 C C . LYS A 1 203 ? 1.395 4.119 -1.079 1.00 47.41 203 LYS A C 1
ATOM 1569 O O . LYS A 1 203 ? 1.988 4.299 -0.025 1.00 47.41 203 LYS A O 1
ATOM 1574 N N . LEU A 1 204 ? 1.818 4.642 -2.239 1.00 44.03 204 LEU A N 1
ATOM 1575 C CA . LEU A 1 204 ? 2.977 5.549 -2.364 1.00 44.03 204 LEU A CA 1
ATOM 1576 C C . LEU A 1 204 ? 2.611 7.030 -2.192 1.00 44.03 204 LEU A C 1
ATOM 1578 O O . LEU A 1 204 ? 3.461 7.860 -1.866 1.00 44.03 204 LEU A O 1
ATOM 1582 N N . ARG A 1 205 ? 1.346 7.388 -2.444 1.00 38.59 205 ARG A N 1
ATOM 1583 C CA . ARG A 1 205 ? 0.864 8.772 -2.335 1.00 38.59 205 ARG A CA 1
ATOM 1584 C C . ARG A 1 205 ? 0.631 9.171 -0.876 1.00 38.59 205 ARG A C 1
ATOM 1586 O O . ARG A 1 205 ? 0.905 10.312 -0.521 1.00 38.59 205 ARG A O 1
ATOM 1593 N N . LEU A 1 206 ? 0.219 8.217 -0.039 1.00 39.16 206 LEU A N 1
ATOM 1594 C CA . LEU A 1 206 ? 0.076 8.404 1.409 1.00 39.16 206 LEU A CA 1
ATOM 1595 C C . LEU A 1 206 ? 1.423 8.676 2.103 1.00 39.16 206 LEU A C 1
ATOM 1597 O O . LEU A 1 206 ? 1.466 9.458 3.039 1.00 39.16 206 LEU A O 1
ATOM 1601 N N . THR A 1 207 ? 2.531 8.131 1.593 1.00 41.22 207 THR A N 1
ATOM 1602 C CA . THR A 1 207 ? 3.872 8.316 2.179 1.00 41.22 207 THR A CA 1
ATOM 1603 C C . THR A 1 207 ? 4.570 9.613 1.762 1.00 41.22 207 THR A C 1
ATOM 1605 O O . THR A 1 207 ? 5.421 10.104 2.494 1.00 41.22 207 THR A O 1
ATOM 1608 N N . LYS A 1 208 ? 4.232 10.205 0.603 1.00 34.78 208 LYS A N 1
ATOM 1609 C CA . LYS A 1 208 ? 4.838 11.486 0.179 1.00 34.78 208 LYS A CA 1
ATOM 1610 C C . LYS A 1 208 ? 4.253 12.689 0.930 1.00 34.78 208 LYS A C 1
ATOM 1612 O O . LYS A 1 208 ? 4.950 13.682 1.087 1.00 34.78 208 LYS A O 1
ATOM 1617 N N . LEU A 1 209 ? 3.006 12.591 1.399 1.00 36.78 209 LEU A N 1
ATOM 1618 C CA . LEU A 1 209 ? 2.333 13.654 2.156 1.00 36.78 209 LEU A CA 1
ATOM 1619 C C . LEU A 1 209 ? 2.799 13.751 3.621 1.00 36.78 209 LEU A C 1
ATOM 1621 O O . LEU A 1 209 ? 2.577 14.779 4.251 1.00 36.78 209 LEU A O 1
ATOM 1625 N N . GLU A 1 210 ? 3.453 12.717 4.161 1.00 40.31 210 GLU A N 1
ATOM 1626 C CA . GLU A 1 210 ? 3.927 12.701 5.556 1.00 40.31 210 GLU A CA 1
ATOM 1627 C C . GLU A 1 210 ? 5.359 13.231 5.740 1.00 40.31 210 GLU A C 1
ATOM 1629 O O . GLU A 1 210 ? 5.716 13.588 6.854 1.00 40.31 210 GLU A O 1
ATOM 1634 N N . ASN A 1 211 ? 6.150 13.366 4.667 1.00 36.19 211 ASN A N 1
ATOM 1635 C CA . ASN A 1 211 ? 7.522 13.906 4.719 1.00 36.19 211 ASN A CA 1
ATOM 1636 C C . ASN A 1 211 ? 7.616 15.401 4.348 1.00 36.19 211 ASN A C 1
ATOM 1638 O O . ASN A 1 211 ? 8.705 15.903 4.076 1.00 36.19 211 ASN A O 1
ATOM 1642 N N . SER A 1 212 ? 6.484 16.102 4.273 1.00 36.25 212 SER A N 1
ATOM 1643 C CA . SER A 1 212 ? 6.405 17.521 3.894 1.00 36.25 212 SER A CA 1
ATOM 1644 C C . SER A 1 212 ? 5.965 18.453 5.032 1.00 36.25 212 SER A C 1
ATOM 1646 O O . SER A 1 212 ? 5.486 19.550 4.750 1.00 36.25 212 SER A O 1
ATOM 1648 N N . TYR A 1 213 ? 6.137 18.038 6.291 1.00 33.47 213 TYR A N 1
ATOM 1649 C CA . TYR A 1 213 ? 5.909 18.869 7.478 1.00 33.47 213 TYR A CA 1
ATOM 1650 C C . TYR A 1 213 ? 7.076 18.769 8.455 1.00 33.47 213 TYR A C 1
ATOM 1652 O O . TYR A 1 213 ? 7.532 17.630 8.694 1.00 33.47 213 TYR A O 1
#

InterPro domains:
  IPR021598 Protein of unknown function DUF3221 [PF11518] (126-198)

Secondary structure (DSSP, 8-state):
----------THHHHTTSTT-----------SS-EEEETTEEEEEEEEEPPGGGEEEEEEE--EE--S-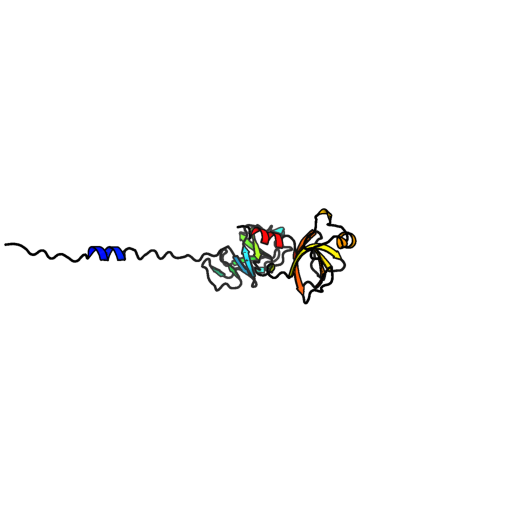-S---TTEESSS-TT-EEEEETT--TTTEEEEEEETTEEEEEEE--TTTTTT-SEEEEEEEEETTEEEEESS--GGGTT--HHHHGGG--S-EEEEE------TT-EEEEEESSPPB-SSSEEEEEEEEEETHHHHHHHSSS--

Sequence (213 aa):
MKRSLKKELPILFLICLILCSGCSGSTMASWAYPFVKWDDVNYKITSEEVPRTDIEQRIGKIKRFSDRESSSVSNGFSNAYPKGTKLYAIKGISQKDGIALEVEDGRYLKAVGTGEKQLLDADGVGTVFSIKAGKVLILDSVEVDDLGKSWQELADNYQGQAIWLSTRAKLKVGERVAYWTDGGIDTSFPAQAKAKKIYGGTKLRLTKLENSY

pLDDT: mean 80.97, std 18.8, range [33.47, 98.56]

Radius of gyration: 29.21 Å; chains: 1; bounding box: 50×70×107 Å

Foldseek 3Di:
DDDDDDPDDPPVVVVVVVVVPDPPPPPQDFDPAKWAAAPNFIWGWDPDWAAPVFWDDWDAWQQEEDRGDDPDHDHSYTPPAHGGFIKTDTHPDDVQQWIWTCRDVRIITIIGGPPVPDQVPFPDKFFFQDDDDQKTKGWNDDDPVCRPPDCVVCVVPRPTAIEIERHPDDDDGRWIKTFDFDDDWAPDVNIYTYTPDMDTDPSVVVVVVVVPD